Protein AF-A0A8I1U980-F1 (afdb_monomer)

Mean predicted aligned error: 11.52 Å

Structure (mmCIF, N/CA/C/O backbone):
data_AF-A0A8I1U980-F1
#
_entry.id   AF-A0A8I1U980-F1
#
loop_
_atom_site.group_PDB
_atom_site.id
_atom_site.type_symbol
_atom_site.label_atom_id
_atom_site.label_alt_id
_atom_site.label_comp_id
_atom_site.label_asym_id
_atom_site.label_entity_id
_atom_site.label_seq_id
_atom_site.pdbx_PDB_ins_code
_atom_site.Cartn_x
_atom_site.Cartn_y
_atom_site.Cartn_z
_atom_site.occupancy
_atom_site.B_iso_or_equiv
_atom_site.auth_seq_id
_atom_site.auth_comp_id
_atom_site.auth_asym_id
_atom_site.auth_atom_id
_atom_site.pdbx_PDB_model_num
ATOM 1 N N . MET A 1 1 ? 1.718 -8.938 15.151 1.00 81.38 1 MET A N 1
ATOM 2 C CA . MET A 1 1 ? 1.587 -8.375 16.516 1.00 81.38 1 MET A CA 1
ATOM 3 C C . MET A 1 1 ? 0.223 -8.790 17.052 1.00 81.38 1 MET A C 1
ATOM 5 O O . MET A 1 1 ? -0.716 -8.724 16.271 1.00 81.38 1 MET A O 1
ATOM 9 N N . LEU A 1 2 ? 0.112 -9.268 18.294 1.00 86.81 2 LEU A N 1
ATOM 10 C CA . LEU A 1 2 ? -1.120 -9.845 18.858 1.00 86.81 2 LEU A CA 1
ATOM 11 C C . LEU A 1 2 ? -1.512 -9.103 20.145 1.00 86.81 2 LEU A C 1
ATOM 13 O O . LEU A 1 2 ? -0.637 -8.748 20.931 1.00 86.81 2 LEU A O 1
ATOM 17 N N . GLU A 1 3 ? -2.806 -8.881 20.362 1.00 87.88 3 GLU A N 1
ATOM 18 C CA . GLU A 1 3 ? -3.370 -8.397 21.626 1.00 87.88 3 GLU A CA 1
ATOM 19 C C . GLU A 1 3 ? -4.611 -9.215 21.999 1.00 87.88 3 GLU A C 1
ATOM 21 O O . GLU A 1 3 ? -5.413 -9.568 21.134 1.00 87.88 3 GLU A O 1
ATOM 26 N N . LEU A 1 4 ? -4.763 -9.509 23.291 1.00 87.44 4 LEU A N 1
ATOM 27 C CA . LEU A 1 4 ? -5.879 -10.273 23.848 1.00 87.44 4 LEU A CA 1
ATOM 28 C C . LEU A 1 4 ? -6.705 -9.373 24.777 1.00 87.44 4 LEU A C 1
ATOM 30 O O . LEU A 1 4 ? -6.150 -8.558 25.519 1.00 87.44 4 LEU A O 1
ATOM 34 N N . LYS A 1 5 ? -8.030 -9.510 24.737 1.00 86.12 5 LYS A N 1
ATOM 35 C CA . LYS A 1 5 ? -8.960 -8.818 25.640 1.00 86.12 5 LYS A CA 1
ATOM 36 C C . LYS A 1 5 ? -9.954 -9.808 26.232 1.00 86.12 5 LYS A C 1
ATOM 38 O O . LYS A 1 5 ? -10.623 -10.522 25.486 1.00 86.12 5 LYS A O 1
ATOM 43 N N . SER A 1 6 ? -10.098 -9.806 27.554 1.00 83.19 6 SER A N 1
ATOM 44 C CA . SER A 1 6 ? -11.145 -10.554 28.253 1.00 83.19 6 SER A CA 1
ATOM 45 C C . SER A 1 6 ? -12.462 -9.785 28.289 1.00 83.19 6 SER A C 1
ATOM 47 O O . SER A 1 6 ? -12.508 -8.569 28.082 1.00 83.19 6 SER A O 1
ATOM 49 N N . VAL A 1 7 ? -13.537 -10.509 28.593 1.00 74.12 7 VAL A N 1
ATOM 50 C CA . VAL A 1 7 ? -14.805 -9.920 29.017 1.00 74.12 7 VAL A CA 1
ATOM 51 C C . VAL A 1 7 ? -14.750 -9.776 30.538 1.00 74.12 7 VAL A C 1
ATOM 53 O O . VAL A 1 7 ? -14.661 -10.772 31.250 1.00 74.12 7 VAL A O 1
ATOM 56 N N . THR A 1 8 ? -14.748 -8.545 31.043 1.00 73.25 8 THR A N 1
ATOM 57 C CA . THR A 1 8 ? -14.857 -8.245 32.479 1.00 73.25 8 THR A CA 1
ATOM 58 C C . THR A 1 8 ? -16.269 -7.753 32.798 1.00 73.25 8 THR A C 1
ATOM 60 O O . THR A 1 8 ? -16.863 -7.037 31.993 1.00 73.25 8 THR A O 1
ATOM 63 N N . GLU A 1 9 ? -16.822 -8.136 33.954 1.00 65.25 9 GLU A N 1
ATOM 64 C CA . GLU A 1 9 ? -18.211 -7.802 34.322 1.00 65.25 9 GLU A CA 1
ATOM 65 C C . GLU A 1 9 ? -18.396 -6.330 34.724 1.00 65.25 9 GLU A C 1
ATOM 67 O O . GLU A 1 9 ? -19.405 -5.722 34.362 1.00 65.25 9 GLU A O 1
ATOM 72 N N . ASP A 1 10 ? -17.407 -5.733 35.398 1.00 70.44 10 ASP A N 1
ATOM 73 C CA . ASP A 1 10 ? -17.506 -4.360 35.917 1.00 70.44 10 ASP A CA 1
ATOM 74 C C . ASP A 1 10 ? -17.507 -3.299 34.803 1.00 70.44 10 ASP A C 1
ATOM 76 O O . ASP A 1 10 ? -18.231 -2.304 34.859 1.00 70.44 10 ASP A O 1
ATOM 80 N N . GLU A 1 11 ? -16.726 -3.527 33.744 1.00 74.56 11 GLU A N 1
ATOM 81 C CA . GLU A 1 11 ? -16.575 -2.608 32.613 1.00 74.56 11 GLU A CA 1
ATOM 82 C C . GLU A 1 11 ? -16.504 -3.373 31.278 1.00 74.56 11 GLU A C 1
ATOM 84 O O . GLU A 1 11 ? -15.439 -3.469 30.658 1.00 74.56 11 GLU A O 1
ATOM 89 N N . PRO A 1 12 ? -17.625 -3.942 30.803 1.00 87.44 12 PRO A N 1
ATOM 90 C CA . PRO A 1 12 ? -17.594 -4.844 29.666 1.00 87.44 12 PRO A CA 1
ATOM 91 C C . PRO A 1 12 ? -17.394 -4.087 28.351 1.00 87.44 12 PRO A C 1
ATOM 93 O O . PRO A 1 12 ? -17.975 -3.020 28.126 1.00 87.44 12 PRO A O 1
ATOM 96 N N . ILE A 1 13 ? -16.636 -4.685 27.426 1.00 93.19 13 ILE A N 1
ATOM 97 C CA . ILE A 1 13 ? -16.496 -4.182 26.047 1.00 93.19 13 ILE A CA 1
ATOM 98 C C . ILE A 1 13 ? -17.864 -4.167 25.350 1.00 93.19 13 ILE A C 1
ATOM 100 O O . ILE A 1 13 ? -18.202 -3.204 24.662 1.00 93.19 13 ILE A O 1
ATOM 104 N N . PHE A 1 14 ? -18.674 -5.203 25.579 1.00 94.44 14 PHE A N 1
ATOM 105 C CA . PHE A 1 14 ? -20.019 -5.338 25.029 1.00 94.44 14 PHE A CA 1
ATOM 106 C C . PHE A 1 14 ? -21.037 -5.550 26.147 1.00 94.44 14 PHE A C 1
ATOM 108 O O . PHE A 1 14 ? -20.848 -6.409 27.001 1.00 94.44 14 PHE A O 1
ATOM 115 N N . ARG A 1 15 ? -22.155 -4.821 26.113 1.00 93.50 15 ARG A N 1
ATOM 116 C CA . ARG A 1 15 ? -23.306 -5.047 26.996 1.00 93.50 15 ARG A CA 1
ATOM 117 C C . ARG A 1 15 ? -24.508 -5.412 26.139 1.00 93.50 15 ARG A C 1
ATOM 119 O O . ARG A 1 15 ? -24.889 -4.665 25.246 1.00 93.50 15 ARG A O 1
ATOM 126 N N . ASN A 1 16 ? -25.089 -6.578 26.391 1.00 92.12 16 ASN A N 1
ATOM 127 C CA . ASN A 1 16 ? -26.202 -7.126 25.614 1.00 92.12 16 ASN A CA 1
ATOM 128 C C . ASN A 1 16 ? -25.961 -7.175 24.085 1.00 92.12 16 ASN A C 1
ATOM 130 O O . ASN A 1 16 ? -26.862 -6.897 23.282 1.00 92.12 16 ASN A O 1
ATOM 134 N N . GLY A 1 17 ? -24.723 -7.496 23.690 1.00 92.62 17 GLY A N 1
ATOM 135 C CA . GLY A 1 17 ? -24.280 -7.525 22.293 1.00 92.62 17 GLY A CA 1
ATOM 136 C C . GLY A 1 17 ? -24.095 -6.142 21.656 1.00 92.62 17 GLY A C 1
ATOM 137 O O . GLY A 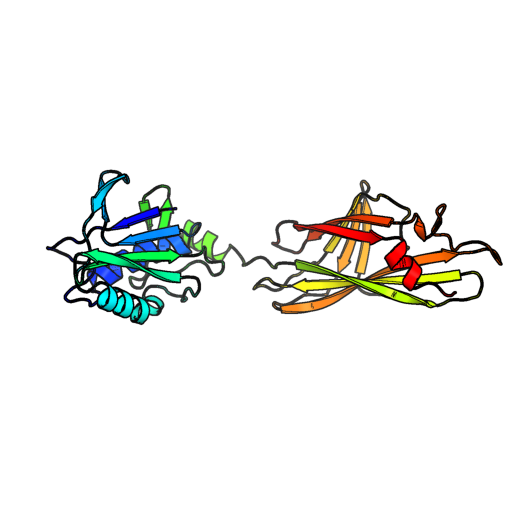1 17 ? -23.966 -6.056 20.442 1.00 92.62 17 GLY A O 1
ATOM 138 N N . VAL A 1 18 ? -24.102 -5.060 22.438 1.00 95.25 18 VAL A N 1
ATOM 139 C CA . VAL A 1 18 ? -23.877 -3.687 21.959 1.00 95.25 18 VAL A CA 1
ATOM 140 C C . VAL A 1 18 ? -22.544 -3.172 22.489 1.00 95.25 18 VAL A C 1
ATOM 142 O O . VAL A 1 18 ? -22.240 -3.338 23.672 1.00 95.25 18 VAL A O 1
ATOM 145 N N . LEU A 1 19 ? -21.747 -2.549 21.620 1.00 94.75 19 LEU A N 1
ATOM 146 C CA . LEU A 1 19 ? -20.467 -1.945 21.989 1.00 94.75 19 LEU A CA 1
ATOM 147 C C . LEU A 1 19 ? -20.680 -0.811 23.005 1.00 94.75 19 LEU A C 1
ATOM 149 O O . LEU A 1 19 ? -21.452 0.116 22.761 1.00 94.75 19 LEU A O 1
ATOM 153 N N . THR A 1 20 ? -20.002 -0.884 24.151 1.00 95.12 20 THR A N 1
ATOM 154 C CA . THR A 1 20 ? -20.132 0.117 25.221 1.00 95.12 20 THR A CA 1
ATOM 155 C C . THR A 1 20 ? -19.203 1.315 24.986 1.00 95.12 20 THR A C 1
ATOM 157 O O . THR A 1 20 ? -18.222 1.190 24.251 1.00 95.12 20 THR A O 1
ATOM 160 N N . PRO A 1 21 ? -19.418 2.471 25.645 1.00 92.56 21 PRO A N 1
ATOM 161 C CA . PRO A 1 21 ? -18.480 3.598 25.579 1.00 92.56 21 PRO A CA 1
ATOM 162 C C . PRO A 1 21 ? -17.053 3.231 26.013 1.00 92.56 21 PRO A C 1
ATOM 164 O O . PRO A 1 21 ? -16.080 3.652 25.388 1.00 92.56 21 PRO A O 1
ATOM 167 N N . LYS A 1 22 ? -16.913 2.386 27.043 1.00 91.00 22 LYS A N 1
ATOM 168 C CA . LYS A 1 22 ? -15.607 1.873 27.473 1.00 91.00 22 LYS A CA 1
ATOM 169 C C . LYS A 1 22 ? -15.007 0.922 26.437 1.00 91.00 22 LYS A C 1
ATOM 171 O O . LYS A 1 22 ? -13.816 1.009 26.147 1.00 91.00 22 LYS A O 1
ATOM 176 N N . GLY A 1 23 ? -15.835 0.068 25.835 1.00 93.56 23 GLY A N 1
ATOM 177 C CA . GLY A 1 23 ? -15.458 -0.764 24.697 1.00 93.56 23 GLY A CA 1
ATOM 178 C C . GLY A 1 23 ? -14.926 0.076 23.540 1.00 93.56 23 GLY A C 1
ATOM 179 O O . GLY A 1 23 ? -13.842 -0.212 23.040 1.00 93.56 23 GLY A O 1
ATOM 180 N N . ARG A 1 24 ? -15.609 1.174 23.186 1.00 94.19 24 ARG A N 1
ATOM 181 C CA . ARG A 1 24 ? -15.118 2.143 22.194 1.00 94.19 24 ARG A CA 1
ATOM 182 C C . ARG A 1 24 ? -13.733 2.658 22.581 1.00 94.19 24 ARG A C 1
ATOM 184 O O . ARG A 1 24 ? -12.842 2.593 21.745 1.00 94.19 24 ARG A O 1
ATOM 191 N N . GLN A 1 25 ? -13.517 3.071 23.836 1.00 93.19 25 GLN A N 1
ATOM 192 C CA . GLN A 1 25 ? -12.213 3.544 24.336 1.00 93.19 25 GLN A CA 1
ATOM 193 C C . GLN A 1 25 ? -11.093 2.514 24.171 1.00 93.19 25 GLN A C 1
ATOM 195 O O . GLN A 1 25 ? -10.032 2.817 23.624 1.00 93.19 25 GLN A O 1
ATOM 200 N N . LEU A 1 26 ? -11.333 1.288 24.633 1.00 93.06 26 LEU A N 1
ATOM 201 C CA . LEU A 1 26 ? -10.350 0.210 24.574 1.00 93.06 26 LEU A CA 1
ATOM 202 C C . LEU A 1 26 ? -10.024 -0.173 23.129 1.00 93.06 26 LEU A C 1
ATOM 204 O O . LEU A 1 26 ? -8.851 -0.316 22.785 1.00 93.06 26 LEU A O 1
ATOM 208 N N . LEU A 1 27 ? -11.050 -0.305 22.286 1.00 94.69 27 LEU A N 1
ATOM 209 C CA . LEU A 1 27 ? -10.876 -0.670 20.886 1.00 94.69 27 LEU A CA 1
ATOM 210 C C . LEU A 1 27 ? -10.240 0.469 20.088 1.00 94.69 27 LEU A C 1
ATOM 212 O O . LEU A 1 27 ? -9.271 0.215 19.390 1.00 94.69 27 LEU A O 1
ATOM 216 N N . GLY A 1 28 ? -10.682 1.719 20.238 1.00 95.50 28 GLY A N 1
ATOM 217 C CA . GLY A 1 28 ? -10.069 2.881 19.579 1.00 95.50 28 GLY A CA 1
ATOM 218 C C . GLY A 1 28 ? -8.572 2.991 19.875 1.00 95.50 28 GLY A C 1
ATOM 219 O O . GLY A 1 28 ? -7.763 3.108 18.952 1.00 95.50 28 GLY A O 1
ATOM 220 N N . LYS A 1 29 ? -8.184 2.806 21.144 1.00 95.56 29 LYS A N 1
ATOM 221 C CA . LYS A 1 29 ? -6.776 2.727 21.552 1.00 95.56 29 LYS A CA 1
ATOM 222 C C . LYS A 1 29 ? -6.023 1.598 20.842 1.00 95.56 29 LYS A C 1
ATOM 224 O O . LYS A 1 29 ? -4.969 1.849 20.258 1.00 95.56 29 LYS A O 1
ATOM 229 N N . SER A 1 30 ? -6.520 0.360 20.904 1.00 95.06 30 SER A N 1
ATOM 230 C CA . SER A 1 30 ? -5.833 -0.800 20.313 1.00 95.06 30 SER A CA 1
ATOM 231 C C . SER A 1 30 ? -5.761 -0.713 18.786 1.00 95.06 30 SER A C 1
ATOM 233 O O . SER A 1 30 ? -4.685 -0.898 18.218 1.00 95.06 30 SER A O 1
ATOM 235 N N . LEU A 1 31 ? -6.871 -0.377 18.123 1.00 96.00 31 LEU A N 1
ATOM 236 C CA . LEU A 1 31 ? -6.952 -0.226 16.670 1.00 96.00 31 LEU A CA 1
ATOM 237 C C . LEU A 1 31 ? -6.031 0.896 16.179 1.00 96.00 31 LEU A C 1
ATOM 239 O O . LEU A 1 31 ? -5.267 0.679 15.241 1.00 96.00 31 LEU A O 1
ATOM 243 N N . GLY A 1 32 ? -6.033 2.055 16.847 1.00 95.75 32 GLY A N 1
ATOM 244 C CA . GLY A 1 32 ? -5.156 3.176 16.506 1.00 95.75 32 GLY A CA 1
ATOM 245 C C . GLY A 1 32 ? -3.685 2.810 16.672 1.00 95.75 32 GLY A C 1
ATOM 246 O O . GLY A 1 32 ? -2.878 3.050 15.776 1.00 95.75 32 GLY A O 1
ATOM 247 N N . ALA A 1 33 ? -3.343 2.124 17.767 1.00 95.69 33 ALA A N 1
ATOM 248 C CA . ALA A 1 33 ? -1.987 1.650 18.007 1.00 95.69 33 ALA A CA 1
ATOM 249 C C . ALA A 1 33 ? -1.507 0.684 16.911 1.00 95.69 33 ALA A C 1
ATOM 251 O O . ALA A 1 33 ? -0.390 0.835 16.408 1.00 95.69 33 ALA A O 1
ATOM 252 N N . PHE A 1 34 ? -2.338 -0.291 16.523 1.00 95.62 34 PHE A N 1
ATOM 253 C CA . PHE A 1 34 ? -2.025 -1.222 15.437 1.00 95.62 34 PHE A CA 1
ATOM 254 C C . PHE A 1 34 ? -1.875 -0.503 14.094 1.00 95.62 34 PHE A C 1
ATOM 256 O O . PHE A 1 34 ? -0.847 -0.679 13.434 1.00 95.62 34 PHE A O 1
ATOM 263 N N . ALA A 1 35 ? -2.848 0.335 13.725 1.00 94.25 35 ALA A N 1
ATOM 264 C CA . ALA A 1 35 ? -2.856 1.074 12.465 1.00 94.25 35 ALA A CA 1
ATOM 265 C C . ALA A 1 35 ? -1.619 1.972 12.322 1.00 94.25 35 ALA A C 1
ATOM 267 O O . ALA A 1 35 ? -1.013 2.005 11.252 1.00 94.25 35 ALA A O 1
ATOM 268 N N . ASN A 1 36 ? -1.199 2.627 13.413 1.00 94.00 36 ASN A N 1
ATOM 269 C CA . ASN A 1 36 ? -0.040 3.521 13.443 1.00 94.00 36 ASN A CA 1
ATOM 270 C C . ASN A 1 36 ? 1.316 2.802 13.466 1.00 94.00 36 ASN A C 1
ATOM 272 O O . ASN A 1 36 ? 2.347 3.421 13.199 1.00 94.00 36 ASN A O 1
ATOM 276 N N . SER A 1 37 ? 1.333 1.496 13.733 1.00 91.88 37 SER A N 1
ATOM 277 C CA . SER A 1 37 ? 2.562 0.717 13.908 1.00 91.88 37 SER A CA 1
ATOM 278 C C . SER A 1 37 ? 2.780 -0.258 12.743 1.00 91.88 37 SER A C 1
ATOM 280 O O . SER A 1 37 ? 2.958 0.172 11.604 1.00 91.88 37 SER A O 1
ATOM 282 N N . ALA A 1 38 ? 2.807 -1.566 13.007 1.00 90.25 38 ALA A N 1
ATOM 283 C CA . ALA A 1 38 ? 3.025 -2.610 12.004 1.00 90.25 38 ALA A CA 1
ATOM 284 C C . ALA A 1 38 ? 1.736 -3.375 11.639 1.00 90.25 38 ALA A C 1
ATOM 286 O O . ALA A 1 38 ? 1.815 -4.429 11.013 1.00 90.25 38 ALA A O 1
ATOM 287 N N . GLY A 1 39 ? 0.562 -2.880 12.047 1.00 93.00 39 GLY A N 1
ATOM 288 C CA . GLY A 1 39 ? -0.668 -3.670 12.052 1.00 93.00 39 GLY A CA 1
ATOM 289 C C . GLY A 1 39 ? -0.654 -4.758 13.132 1.00 93.00 39 GLY A C 1
ATOM 290 O O . GLY A 1 39 ? 0.257 -4.834 13.967 1.00 93.00 39 GLY A O 1
ATOM 291 N N . GLY A 1 40 ? -1.669 -5.617 13.136 1.00 94.44 40 GLY A N 1
ATOM 292 C CA . GLY A 1 40 ? -1.750 -6.748 14.052 1.00 94.44 40 GLY A CA 1
ATOM 293 C C . GLY A 1 40 ? -3.127 -7.389 14.155 1.00 94.44 40 GLY A C 1
ATOM 294 O O . GLY A 1 40 ? -4.017 -7.131 13.352 1.00 94.44 40 GLY A O 1
ATOM 295 N N . LEU A 1 41 ? -3.261 -8.252 15.156 1.00 94.62 41 LEU A N 1
ATOM 296 C CA . LEU A 1 41 ? -4.448 -9.040 15.446 1.00 94.62 41 LEU A CA 1
ATOM 297 C C . LEU A 1 41 ? -4.913 -8.750 16.873 1.00 94.62 41 LEU A C 1
ATOM 299 O O . LEU A 1 41 ? -4.118 -8.819 17.812 1.00 94.62 41 LEU A O 1
ATOM 303 N N . LEU A 1 42 ? -6.196 -8.455 17.036 1.00 94.31 42 LEU A N 1
ATOM 304 C CA . LEU A 1 42 ? -6.858 -8.308 18.324 1.00 94.31 42 LEU A CA 1
ATOM 305 C C . LEU A 1 42 ? -7.862 -9.446 18.496 1.00 94.31 42 LEU A C 1
ATOM 307 O O . LEU A 1 42 ? -8.750 -9.607 17.665 1.00 94.31 42 LEU A O 1
ATOM 311 N N . ILE A 1 43 ? -7.747 -10.210 19.578 1.00 94.94 43 ILE A N 1
ATOM 312 C CA . ILE A 1 43 ? -8.694 -11.278 19.910 1.00 94.94 43 ILE A CA 1
ATOM 313 C C . ILE A 1 43 ? -9.449 -10.882 21.175 1.00 94.94 43 ILE A C 1
ATOM 315 O O . ILE A 1 43 ? -8.849 -10.643 22.224 1.00 94.94 43 ILE A O 1
ATOM 319 N N . ILE A 1 44 ? -10.772 -10.818 21.074 1.00 95.00 44 ILE A N 1
ATOM 320 C CA . ILE A 1 44 ? -11.676 -10.505 22.177 1.00 95.00 44 ILE A CA 1
ATOM 321 C C . ILE A 1 44 ? -12.355 -11.796 22.636 1.00 95.00 44 ILE A C 1
ATOM 323 O O . ILE A 1 44 ? -12.830 -12.591 21.823 1.00 95.00 44 ILE A O 1
ATOM 327 N N . GLY A 1 45 ? -12.412 -11.973 23.950 1.00 93.12 45 GLY A N 1
ATOM 328 C CA . GLY A 1 45 ? -12.922 -13.158 24.623 1.00 93.12 45 GLY A CA 1
ATOM 329 C C . GLY A 1 45 ? -11.823 -14.081 25.157 1.00 93.12 45 GLY A C 1
ATOM 330 O O . GLY A 1 45 ? -12.048 -15.271 25.347 1.00 93.12 45 GLY A O 1
ATOM 331 N N . VAL A 1 46 ? -10.614 -13.562 25.384 1.00 91.94 46 VAL A N 1
ATOM 332 C CA . VAL A 1 46 ? -9.488 -14.331 25.936 1.00 91.94 46 VAL A CA 1
ATOM 333 C C . VAL A 1 46 ? -8.846 -13.543 27.069 1.00 91.94 46 VAL A C 1
ATOM 335 O O . VAL A 1 46 ? -8.460 -12.388 26.896 1.00 91.94 46 VAL A O 1
ATOM 338 N N . THR A 1 47 ? -8.719 -14.173 28.231 1.00 87.62 47 THR A N 1
ATOM 339 C CA . THR A 1 47 ? -8.022 -13.613 29.390 1.00 87.62 47 THR A CA 1
ATOM 340 C C . THR A 1 47 ? -6.527 -13.800 29.233 1.00 87.62 47 THR A C 1
ATOM 342 O O . THR A 1 47 ? -6.063 -14.858 28.805 1.00 87.62 47 THR A O 1
ATOM 345 N N . CYS A 1 48 ? -5.764 -12.775 29.600 1.00 83.62 48 CYS A N 1
ATOM 346 C CA . CYS A 1 48 ? -4.313 -12.819 29.557 1.00 83.62 48 CYS A CA 1
ATOM 347 C C . CYS A 1 48 ? -3.680 -12.302 30.848 1.00 83.62 48 CYS A C 1
ATOM 349 O O . CYS A 1 48 ? -4.179 -11.364 31.470 1.00 83.62 48 CYS A O 1
ATOM 351 N N . ALA A 1 49 ? -2.531 -12.872 31.201 1.00 80.94 49 ALA A N 1
ATOM 352 C CA . ALA A 1 49 ? -1.642 -12.366 32.237 1.00 80.94 49 ALA A CA 1
ATOM 353 C C . ALA A 1 49 ? -0.233 -12.254 31.653 1.00 80.94 49 ALA A C 1
ATOM 355 O O . ALA A 1 49 ? 0.273 -13.221 31.089 1.00 80.94 49 ALA A O 1
ATOM 356 N N . LYS A 1 50 ? 0.398 -11.077 31.775 1.00 77.50 50 LYS A N 1
ATOM 357 C CA . LYS A 1 50 ? 1.727 -10.794 31.193 1.00 77.50 50 LYS A CA 1
ATOM 358 C C . LYS A 1 50 ? 1.832 -11.233 29.720 1.00 77.50 50 LYS A C 1
ATOM 360 O O . LYS A 1 50 ? 2.789 -11.894 29.335 1.00 77.50 50 LYS A O 1
ATOM 365 N N . ASP A 1 51 ? 0.805 -10.909 28.931 1.00 71.31 51 ASP A N 1
ATOM 366 C CA . ASP A 1 51 ? 0.709 -11.210 27.492 1.00 71.31 51 ASP A CA 1
ATOM 367 C C . ASP A 1 51 ? 0.636 -12.699 27.115 1.00 71.31 51 ASP A C 1
ATOM 369 O O . ASP A 1 51 ? 0.730 -13.053 25.941 1.00 71.31 51 ASP A O 1
ATOM 373 N N . VAL A 1 52 ? 0.394 -13.573 28.092 1.00 83.06 52 VAL A N 1
ATOM 374 C CA . VAL A 1 52 ? 0.138 -15.000 27.881 1.00 83.06 52 VAL A CA 1
ATOM 375 C C . VAL A 1 52 ? -1.344 -15.278 28.101 1.00 83.06 52 VAL A C 1
ATOM 377 O O . VAL A 1 52 ? -1.913 -14.847 29.105 1.00 83.06 52 VAL A O 1
ATOM 380 N N . ALA A 1 53 ? -1.975 -15.992 27.166 1.00 87.19 53 ALA A N 1
ATOM 381 C CA . ALA A 1 53 ? -3.357 -16.440 27.310 1.00 87.19 53 ALA A CA 1
ATOM 382 C C . ALA A 1 53 ? -3.479 -17.383 28.517 1.00 87.19 53 ALA A C 1
ATOM 384 O O . ALA A 1 53 ? -2.784 -18.396 28.587 1.00 87.19 53 ALA A O 1
ATOM 385 N N . THR A 1 54 ? -4.351 -17.048 29.466 1.00 89.69 54 THR A N 1
ATOM 386 C CA . THR A 1 54 ? -4.554 -17.825 30.697 1.00 89.69 54 THR A CA 1
ATOM 387 C C . THR A 1 54 ? -5.862 -18.598 30.689 1.00 89.69 54 THR A C 1
ATOM 389 O O . THR A 1 54 ? -5.916 -19.715 31.196 1.00 89.69 54 THR A O 1
ATOM 392 N N . SER A 1 55 ? -6.920 -18.028 30.116 1.00 90.12 55 SER A N 1
ATOM 393 C CA . SER A 1 55 ? -8.219 -18.686 30.006 1.00 90.12 55 SER A CA 1
ATOM 394 C C . SER A 1 55 ? -9.041 -18.113 28.861 1.00 90.12 55 SER A C 1
ATOM 396 O O . SER A 1 55 ? -8.834 -16.984 28.412 1.00 90.12 55 SER A O 1
ATOM 398 N N . VAL A 1 56 ? -10.002 -18.901 28.390 1.00 91.50 56 VAL A N 1
ATOM 399 C CA . VAL A 1 56 ? -11.029 -18.424 27.467 1.00 91.50 56 VAL A CA 1
ATOM 400 C C . VAL A 1 56 ? -12.161 -17.746 28.236 1.00 91.50 56 VAL A C 1
ATOM 402 O O . VAL A 1 56 ? -12.521 -18.162 29.334 1.00 91.50 56 VAL A O 1
ATOM 405 N N . SER A 1 57 ? -12.723 -16.696 27.651 1.00 91.69 57 SER A N 1
ATOM 406 C CA . SER A 1 57 ? -13.836 -15.913 28.189 1.00 91.69 57 SER A CA 1
ATOM 407 C C . SER A 1 57 ? -14.790 -15.571 27.033 1.00 91.69 57 SER A C 1
ATOM 409 O O . SER A 1 57 ? -14.771 -14.446 26.536 1.00 91.69 57 SER A O 1
ATOM 411 N N . PRO A 1 58 ? -15.567 -16.551 26.521 1.00 93.88 58 PRO A N 1
ATOM 412 C CA . PRO A 1 58 ? -16.432 -16.340 25.363 1.00 93.88 58 PRO A CA 1
ATOM 413 C C . PRO A 1 58 ? -17.413 -15.180 25.574 1.00 93.88 58 PRO A C 1
ATOM 415 O O . PRO A 1 58 ? -18.034 -15.046 26.626 1.00 93.88 58 PRO A O 1
ATOM 418 N N . ILE A 1 59 ? -17.574 -14.353 24.548 1.00 94.94 59 ILE A N 1
ATOM 419 C CA . ILE A 1 59 ? -18.479 -13.208 24.516 1.00 94.94 59 ILE A CA 1
ATOM 420 C C . ILE A 1 59 ? -19.908 -13.726 24.298 1.00 94.94 59 ILE A C 1
ATOM 422 O O . ILE A 1 59 ? -20.138 -14.408 23.299 1.00 94.94 59 ILE A O 1
ATOM 426 N N . PRO A 1 60 ? -20.882 -13.405 25.163 1.00 93.75 60 PRO A N 1
ATOM 427 C CA . PRO A 1 60 ? -22.286 -13.734 24.922 1.00 93.75 60 PRO A CA 1
ATOM 428 C C . PRO A 1 60 ? -22.874 -12.879 23.788 1.00 93.75 60 PRO A C 1
ATOM 430 O O . PRO A 1 60 ? -22.513 -11.709 23.638 1.00 93.75 60 PRO A O 1
ATOM 433 N N . MET A 1 61 ? -23.807 -13.439 23.009 1.00 95.12 61 MET A N 1
ATOM 434 C CA . MET A 1 61 ? -24.388 -12.812 21.810 1.00 95.12 61 MET A CA 1
ATOM 435 C C . MET A 1 61 ? -23.311 -12.311 20.835 1.00 95.12 61 MET A C 1
ATOM 437 O O . MET A 1 61 ? -23.367 -11.178 20.341 1.00 95.12 61 MET A O 1
ATOM 441 N N . PHE A 1 62 ? -22.279 -13.124 20.598 1.00 95.94 62 PHE A N 1
ATOM 442 C CA . PHE A 1 62 ? -21.071 -12.684 19.897 1.00 95.94 62 PHE A CA 1
ATOM 443 C C . PHE A 1 62 ? -21.338 -12.218 18.460 1.00 95.94 62 PHE A C 1
ATOM 445 O O . PHE A 1 62 ? -20.682 -11.275 18.021 1.00 95.94 62 PHE A O 1
ATOM 452 N N . GLN A 1 63 ? -22.309 -12.797 17.736 1.00 97.06 63 GLN A N 1
ATOM 453 C CA . GLN A 1 63 ? -22.648 -12.309 16.392 1.00 97.06 63 GLN A CA 1
ATOM 454 C C . GLN A 1 63 ? -23.233 -10.894 16.451 1.00 97.06 63 GLN A C 1
ATOM 456 O O . GLN A 1 63 ? -22.874 -10.039 15.641 1.00 97.06 63 GLN A O 1
ATOM 461 N N . LYS A 1 64 ? -24.089 -10.613 17.443 1.00 97.38 64 LYS A N 1
ATOM 462 C CA . LYS A 1 64 ? -24.646 -9.271 17.661 1.00 97.38 64 LYS A CA 1
ATOM 463 C C . LYS A 1 64 ? -23.552 -8.282 18.071 1.00 97.38 64 LYS A C 1
ATOM 465 O O . LYS A 1 64 ? -23.502 -7.179 17.532 1.00 97.38 64 LYS A O 1
ATOM 470 N N . ALA A 1 65 ? -22.647 -8.696 18.960 1.00 96.88 65 ALA A N 1
ATOM 471 C CA . ALA A 1 65 ? -21.484 -7.905 19.360 1.00 96.88 65 ALA A CA 1
ATOM 472 C C . ALA A 1 65 ? -20.570 -7.575 18.167 1.00 96.88 65 ALA A C 1
ATOM 474 O O . ALA A 1 65 ? -20.179 -6.420 17.995 1.00 96.88 65 ALA A O 1
ATOM 475 N N . ALA A 1 66 ? -20.287 -8.556 17.306 1.00 97.25 66 ALA A N 1
ATOM 476 C CA . ALA A 1 66 ? -19.498 -8.365 16.093 1.00 97.25 66 ALA A CA 1
ATOM 477 C C . ALA A 1 66 ? -20.184 -7.401 15.115 1.00 97.25 66 ALA A C 1
ATOM 479 O O . ALA A 1 66 ? -19.548 -6.460 14.647 1.00 97.25 66 ALA A O 1
ATOM 480 N N . ALA A 1 67 ? -21.488 -7.564 14.874 1.00 97.19 67 ALA A N 1
ATOM 481 C CA . ALA A 1 67 ? -22.261 -6.646 14.038 1.00 97.19 67 ALA A CA 1
ATOM 482 C C . ALA A 1 67 ? -22.263 -5.214 14.606 1.00 97.19 67 ALA A C 1
ATOM 484 O O . ALA A 1 67 ? -22.065 -4.248 13.867 1.00 97.19 67 ALA A O 1
ATOM 485 N N . SER A 1 68 ? -22.413 -5.068 15.929 1.00 96.88 68 SER A N 1
ATOM 486 C CA . SER A 1 68 ? -22.321 -3.771 16.607 1.00 96.88 68 SER A CA 1
ATOM 487 C C . SER A 1 68 ? -20.936 -3.140 16.469 1.00 96.88 68 SER A C 1
ATOM 489 O O . SER A 1 68 ? -20.851 -1.918 16.361 1.00 96.88 68 SER A O 1
ATOM 491 N N . LEU A 1 69 ? -19.863 -3.937 16.513 1.00 96.25 69 LEU A N 1
ATOM 492 C CA . LEU A 1 69 ? -18.502 -3.451 16.311 1.00 96.25 69 LEU A CA 1
ATOM 493 C C . LEU A 1 69 ? -18.309 -2.972 14.872 1.00 96.25 69 LEU A C 1
ATOM 495 O O . LEU A 1 69 ? -17.889 -1.837 14.676 1.00 96.25 69 LEU A O 1
ATOM 499 N N . VAL A 1 70 ? -18.663 -3.793 13.880 1.00 95.94 70 VAL A N 1
ATOM 500 C CA . VAL A 1 70 ? -18.547 -3.450 12.452 1.00 95.94 70 VAL A CA 1
ATOM 501 C C . VAL A 1 70 ? -19.291 -2.151 12.135 1.00 95.94 70 VAL A C 1
ATOM 503 O O . VAL A 1 70 ? -18.731 -1.274 11.485 1.00 95.94 70 VAL A O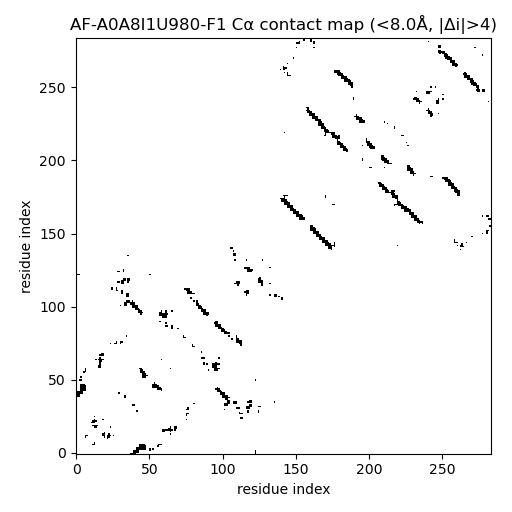 1
ATOM 506 N N . GLY A 1 71 ? -20.508 -1.975 12.662 1.00 94.38 71 GLY A N 1
ATOM 507 C CA . GLY A 1 71 ? -21.292 -0.755 12.449 1.00 94.38 71 GLY A CA 1
ATOM 508 C C . GLY A 1 71 ? -20.667 0.523 13.026 1.00 94.38 71 GLY A C 1
ATOM 509 O O . GLY A 1 71 ? -20.979 1.611 12.553 1.00 94.38 71 GLY A O 1
ATOM 510 N N . GLN A 1 72 ? -19.779 0.413 14.020 1.00 93.56 72 GLN A N 1
ATOM 511 C CA . GLN A 1 72 ? -19.154 1.560 14.697 1.00 93.56 72 GLN A CA 1
ATOM 512 C C . GLN A 1 72 ? -17.654 1.705 14.399 1.00 93.56 72 GLN A C 1
ATOM 514 O O . GLN A 1 72 ? -17.051 2.710 14.772 1.00 93.56 72 GLN A O 1
ATOM 519 N N . ILE A 1 73 ? -17.029 0.732 13.729 1.00 91.50 73 ILE A N 1
ATOM 520 C CA . ILE A 1 73 ? -15.568 0.661 13.580 1.00 91.50 73 ILE A CA 1
ATOM 521 C C . ILE A 1 73 ? -14.991 1.876 12.847 1.00 91.50 73 ILE A C 1
ATOM 523 O O . ILE A 1 73 ? -13.955 2.407 13.242 1.00 91.50 73 ILE A O 1
ATOM 527 N N . GLY A 1 74 ? -15.719 2.378 11.843 1.00 87.38 74 GLY A N 1
ATOM 528 C CA . GLY A 1 74 ? -15.352 3.564 11.069 1.00 87.38 74 GLY A CA 1
ATOM 529 C C . GLY A 1 74 ? -15.434 4.879 11.849 1.00 87.38 74 GLY A C 1
ATOM 530 O O . GLY A 1 74 ? -15.034 5.914 11.327 1.00 87.38 74 GLY A O 1
ATOM 531 N N . GLU A 1 75 ? -15.950 4.870 13.077 1.00 92.00 75 GLU A N 1
ATOM 532 C CA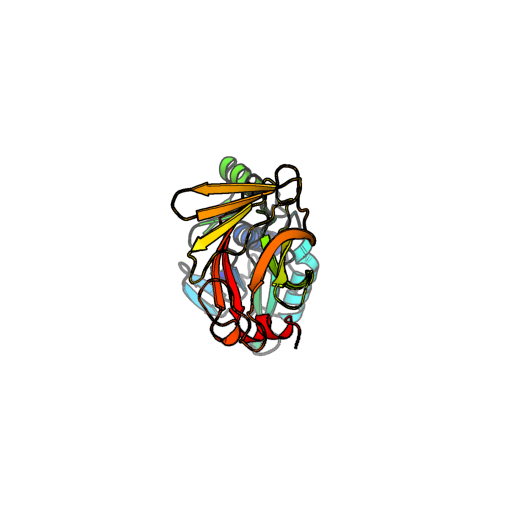 . GLU A 1 75 ? -15.966 6.034 13.972 1.00 92.00 75 GLU A CA 1
ATOM 533 C C . GLU A 1 75 ? -14.897 5.956 15.063 1.00 92.00 75 GLU A C 1
ATOM 535 O O . GLU A 1 75 ? -14.689 6.926 15.790 1.00 92.00 75 GLU A O 1
ATOM 540 N N . LEU A 1 76 ? -14.237 4.805 15.221 1.00 94.94 76 LEU A N 1
ATOM 541 C CA . LEU A 1 76 ? -13.225 4.628 16.260 1.00 94.94 76 LEU A CA 1
ATOM 542 C C . LEU A 1 76 ? -11.902 5.306 15.899 1.00 94.94 76 LEU A C 1
ATOM 544 O O . LEU A 1 76 ? -11.126 5.594 16.810 1.00 94.94 76 LEU A O 1
ATOM 548 N N . LEU A 1 77 ? -11.663 5.561 14.605 1.00 95.31 77 LEU A N 1
ATOM 549 C CA . LEU A 1 77 ? -10.436 6.150 14.070 1.00 95.31 77 LEU A CA 1
ATOM 550 C C . LEU A 1 77 ? -10.709 7.295 13.082 1.00 95.31 77 LEU A C 1
ATOM 552 O O . LEU A 1 77 ? -11.621 7.220 12.257 1.00 95.31 77 LEU A O 1
ATOM 556 N N . LEU A 1 78 ? -9.859 8.322 13.132 1.00 92.62 78 LEU A N 1
ATOM 557 C CA . LEU A 1 78 ? -9.852 9.484 12.243 1.00 92.62 78 LEU A CA 1
ATOM 558 C C . LEU A 1 78 ? -8.420 9.755 11.728 1.00 92.62 78 LEU A C 1
ATOM 560 O O . LEU A 1 78 ? -7.540 10.010 12.547 1.00 92.62 78 LEU A O 1
ATOM 564 N N . PRO A 1 79 ? -8.155 9.731 10.406 1.00 91.31 79 PRO A N 1
ATOM 565 C CA . PRO A 1 79 ? -9.067 9.298 9.345 1.00 91.31 79 PRO A CA 1
ATOM 566 C C . PRO A 1 79 ? -9.496 7.832 9.517 1.00 91.31 79 PRO A C 1
ATOM 568 O O . PRO A 1 79 ? -8.900 7.084 10.292 1.00 91.31 79 PRO A O 1
ATOM 571 N N . ARG A 1 80 ? -10.542 7.415 8.794 1.00 92.06 80 ARG A N 1
ATOM 572 C CA . ARG A 1 80 ? -10.985 6.012 8.786 1.00 92.06 80 ARG A CA 1
ATOM 573 C C . ARG A 1 80 ? -9.887 5.105 8.227 1.00 92.06 80 ARG A C 1
ATOM 575 O O . ARG A 1 80 ? -9.081 5.545 7.407 1.00 92.06 80 ARG A O 1
ATOM 582 N N . HIS A 1 81 ? -9.863 3.854 8.678 1.00 91.12 81 HIS A N 1
ATOM 583 C CA . HIS A 1 81 ? -8.948 2.827 8.182 1.00 91.12 81 HIS A CA 1
ATOM 584 C C . HIS A 1 81 ? -9.742 1.682 7.561 1.00 91.12 81 HIS A C 1
ATOM 586 O O . HIS A 1 81 ? -10.458 0.978 8.271 1.00 91.12 81 HIS A O 1
ATOM 592 N N . ASP A 1 82 ? -9.599 1.505 6.250 1.00 88.69 82 ASP A N 1
ATOM 593 C CA . ASP A 1 82 ? -10.344 0.498 5.484 1.00 88.69 82 ASP A CA 1
ATOM 594 C C . ASP A 1 82 ? -9.727 -0.906 5.604 1.00 88.69 82 ASP A C 1
ATOM 596 O O . ASP A 1 82 ? -10.367 -1.900 5.283 1.00 88.69 82 ASP A O 1
ATOM 600 N N . GLY A 1 83 ? -8.494 -1.014 6.109 1.00 92.12 83 GLY A N 1
ATOM 601 C CA . GLY A 1 83 ? -7.797 -2.286 6.312 1.00 92.12 83 GLY A CA 1
ATOM 602 C C . GLY A 1 83 ? -8.112 -2.959 7.649 1.00 92.12 83 GLY A C 1
ATOM 603 O O . GLY A 1 83 ? -7.204 -3.532 8.252 1.00 92.12 83 GLY A O 1
ATOM 604 N N . ILE A 1 84 ? -9.344 -2.835 8.155 1.00 96.00 84 ILE A N 1
ATOM 605 C CA . ILE A 1 84 ? -9.785 -3.500 9.388 1.00 96.00 84 ILE A CA 1
ATOM 606 C C . ILE A 1 84 ? -10.842 -4.552 9.060 1.00 96.00 84 ILE A C 1
ATOM 608 O O . ILE A 1 84 ? -11.936 -4.227 8.607 1.00 96.00 84 ILE A O 1
ATOM 612 N N . GLU A 1 85 ? -10.533 -5.809 9.362 1.00 96.75 85 GLU A N 1
ATOM 613 C CA . GLU A 1 85 ? -11.405 -6.955 9.116 1.00 96.75 85 GLU A CA 1
ATOM 614 C C . GLU A 1 85 ? -11.845 -7.586 10.439 1.00 96.75 85 GLU A C 1
ATOM 616 O O . GLU A 1 85 ? -11.036 -7.782 11.347 1.00 96.75 85 GLU A O 1
ATOM 621 N N . VAL A 1 86 ? -13.134 -7.915 10.552 1.00 96.94 86 VAL A N 1
ATOM 622 C CA . VAL A 1 86 ? -13.719 -8.541 11.744 1.00 96.94 86 VAL A CA 1
ATOM 623 C C . VAL A 1 86 ? -14.205 -9.941 11.390 1.00 96.94 86 VAL A C 1
ATOM 625 O O . VAL A 1 86 ? -15.020 -10.118 10.489 1.00 96.94 86 VAL A O 1
ATOM 628 N N . GLN A 1 87 ? -13.727 -10.932 12.132 1.00 97.44 87 GLN A N 1
ATOM 629 C CA . GLN A 1 87 ? -14.112 -12.335 12.028 1.00 97.44 87 GLN A CA 1
ATOM 630 C C . GLN A 1 87 ? -14.601 -12.843 13.384 1.00 97.44 87 GLN A C 1
ATOM 632 O O . GLN A 1 87 ? -14.314 -12.260 14.432 1.00 97.44 87 GLN A O 1
ATOM 637 N N . THR A 1 88 ? -15.339 -13.950 13.381 1.00 97.69 88 THR A N 1
ATOM 638 C CA . THR A 1 88 ? -15.885 -14.540 14.605 1.00 97.69 88 THR A CA 1
ATOM 639 C C . THR A 1 88 ? -15.638 -16.036 14.671 1.00 97.69 88 THR A C 1
ATOM 641 O O . THR A 1 88 ? -15.731 -16.714 13.651 1.00 97.69 88 THR A O 1
ATOM 644 N N . ILE A 1 89 ? -15.410 -16.555 15.876 1.00 97.12 89 ILE A N 1
ATOM 645 C CA . ILE A 1 89 ? -15.303 -17.993 16.146 1.00 97.12 89 ILE A CA 1
ATOM 646 C C . ILE A 1 89 ? -16.370 -18.370 17.172 1.00 97.12 89 ILE A C 1
ATOM 648 O O . ILE A 1 89 ? -16.390 -17.814 18.267 1.00 97.12 89 ILE A O 1
ATOM 652 N N . SER A 1 90 ? -17.251 -19.311 16.839 1.00 96.81 90 SER A N 1
ATOM 653 C CA . SER A 1 90 ? -18.280 -19.805 17.759 1.00 96.81 90 SER A CA 1
ATOM 654 C C . SER A 1 90 ? -17.688 -20.644 18.894 1.00 96.81 90 SER A C 1
ATOM 656 O O . SER A 1 90 ? -16.755 -21.419 18.683 1.00 96.81 90 SER A O 1
ATOM 658 N N . SER A 1 91 ? -18.283 -20.530 20.077 1.00 94.62 91 SER A N 1
ATOM 659 C CA . SER A 1 91 ? -18.066 -21.400 21.235 1.00 94.62 91 SER A CA 1
ATOM 660 C C . SER A 1 91 ? -19.365 -22.167 21.542 1.00 94.62 91 SER A C 1
ATOM 662 O O . SER A 1 91 ? -20.142 -22.475 20.638 1.00 94.62 91 SER A O 1
ATOM 664 N N . THR A 1 92 ? -19.612 -22.514 22.804 1.00 91.75 92 THR A N 1
ATOM 665 C CA . THR A 1 92 ? -20.844 -23.163 23.257 1.00 91.75 92 THR A CA 1
ATOM 666 C C . THR A 1 92 ? -22.029 -22.191 23.282 1.00 91.75 92 THR A C 1
ATOM 668 O O . THR A 1 92 ? -21.942 -21.083 23.815 1.00 91.75 92 THR A O 1
ATOM 671 N N . GLY A 1 93 ? -23.171 -22.623 22.738 1.00 92.81 93 GLY A N 1
ATOM 672 C CA . GLY A 1 93 ? -24.405 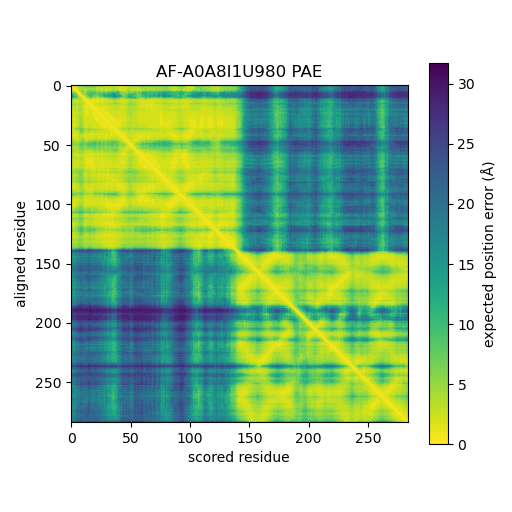-21.829 22.709 1.00 92.81 93 GLY A CA 1
ATOM 673 C C . GLY A 1 93 ? -24.271 -20.530 21.904 1.00 92.81 93 GLY A C 1
ATOM 674 O O . GLY A 1 93 ? -23.555 -20.477 20.908 1.00 92.81 93 GLY A O 1
ATOM 675 N N . ASP A 1 94 ? -24.954 -19.474 22.348 1.00 93.88 94 ASP A N 1
ATOM 676 C CA . ASP A 1 94 ? -24.867 -18.127 21.761 1.00 93.88 94 ASP A CA 1
ATOM 677 C C . ASP A 1 94 ? -23.664 -17.344 22.321 1.00 93.88 94 ASP A C 1
ATOM 679 O O . ASP A 1 94 ? -23.786 -16.247 22.869 1.00 93.88 94 ASP A O 1
ATOM 683 N N . SER A 1 95 ? -22.479 -17.955 22.268 1.00 96.12 95 SER A N 1
ATOM 684 C CA . SER A 1 95 ? -21.235 -17.335 22.720 1.00 96.12 95 SER A CA 1
ATOM 685 C C . SER A 1 95 ? -20.075 -17.627 21.774 1.00 96.12 95 SER A C 1
ATOM 687 O O . SER A 1 95 ? -20.097 -18.603 21.024 1.00 96.12 95 SER A O 1
ATOM 689 N N . GLY A 1 96 ? -19.054 -16.773 21.778 1.00 96.50 96 GLY A N 1
ATOM 690 C CA . GLY A 1 96 ? -17.928 -16.909 20.859 1.00 96.50 96 GLY A CA 1
ATOM 691 C C . GLY A 1 96 ? -16.839 -15.866 21.062 1.00 96.50 96 GLY A C 1
ATOM 692 O O . GLY A 1 96 ? -16.818 -15.140 22.049 1.00 96.50 96 GLY A O 1
ATOM 693 N N . TYR A 1 97 ? -15.923 -15.789 20.111 1.00 96.69 97 TYR A N 1
ATOM 694 C CA . TYR A 1 97 ? -14.779 -14.888 20.116 1.00 96.69 97 TYR A CA 1
ATOM 695 C C . TYR A 1 97 ? -14.860 -13.964 18.908 1.00 96.69 97 TYR A C 1
ATOM 697 O O . TYR A 1 97 ? -15.368 -14.352 17.853 1.00 96.69 97 TYR A O 1
ATOM 705 N N . ILE A 1 98 ? -14.327 -12.754 19.052 1.00 97.50 98 ILE A N 1
ATOM 706 C CA . ILE A 1 98 ? -14.221 -11.787 17.956 1.00 97.50 98 ILE A CA 1
ATOM 707 C C . ILE A 1 98 ? -12.743 -11.573 17.662 1.00 97.50 98 ILE A C 1
ATOM 709 O O . ILE A 1 98 ? -11.963 -11.257 18.559 1.00 97.50 98 ILE A O 1
ATOM 713 N N . ILE A 1 99 ? -12.370 -11.735 16.401 1.00 97.31 99 ILE A N 1
ATOM 714 C CA . ILE A 1 99 ? -11.026 -11.502 15.892 1.00 97.31 99 ILE A CA 1
ATOM 715 C C . ILE A 1 99 ? -11.078 -10.251 15.027 1.00 97.31 99 ILE A C 1
ATOM 717 O O . ILE A 1 99 ? -11.889 -10.164 14.112 1.00 97.31 99 ILE A O 1
ATOM 721 N N . VAL A 1 100 ? -10.212 -9.287 15.313 1.00 97.19 100 VAL A N 1
ATOM 722 C CA . VAL A 1 100 ? -10.077 -8.062 14.529 1.00 97.19 100 VAL A CA 1
ATOM 723 C C . VAL A 1 100 ? -8.668 -8.001 13.965 1.00 97.19 100 VAL A C 1
ATOM 725 O O . VAL A 1 100 ? -7.696 -7.830 14.704 1.00 97.19 100 VAL A O 1
ATOM 728 N N . GLN A 1 101 ? -8.552 -8.160 12.654 1.00 97.56 101 GLN A N 1
ATOM 729 C CA . GLN A 1 101 ? -7.304 -7.999 11.927 1.00 97.56 101 GLN A CA 1
ATOM 730 C C . GLN A 1 101 ? -7.182 -6.547 11.478 1.00 97.56 101 GLN A C 1
ATOM 732 O O . GLN A 1 101 ? -8.067 -6.010 10.823 1.00 97.56 101 GLN A O 1
ATOM 737 N N . VAL A 1 102 ? -6.078 -5.904 11.844 1.00 96.38 102 VAL A N 1
ATOM 738 C CA . VAL A 1 102 ? -5.783 -4.513 11.503 1.00 96.38 102 VAL A CA 1
ATOM 739 C C . VAL A 1 102 ? -4.542 -4.502 10.630 1.00 96.38 102 VAL A C 1
ATOM 741 O O . VAL A 1 102 ? -3.433 -4.749 11.110 1.00 96.38 102 VAL A O 1
ATOM 744 N N . ALA A 1 103 ? -4.705 -4.205 9.346 1.00 92.50 103 ALA A N 1
ATOM 745 C CA . ALA A 1 103 ? -3.580 -3.967 8.459 1.00 92.50 103 ALA A CA 1
ATOM 746 C C . ALA A 1 103 ? -2.772 -2.758 8.948 1.00 92.50 103 ALA A C 1
ATOM 748 O O . ALA A 1 103 ? -3.306 -1.824 9.555 1.00 92.50 103 ALA A O 1
ATOM 749 N N . ARG A 1 104 ? -1.472 -2.748 8.657 1.00 88.50 104 ARG A N 1
ATOM 750 C CA . ARG A 1 104 ? -0.684 -1.521 8.781 1.00 88.50 104 ARG A CA 1
ATOM 751 C C . ARG A 1 104 ? -1.303 -0.461 7.870 1.00 88.50 104 ARG A C 1
ATOM 753 O O . ARG A 1 104 ? -1.610 -0.756 6.719 1.00 88.50 104 ARG A O 1
ATOM 760 N N . SER A 1 105 ? -1.471 0.758 8.375 1.00 87.69 105 SER A N 1
ATOM 761 C CA . SER A 1 105 ? -1.937 1.854 7.535 1.00 87.69 105 SER A CA 1
ATOM 762 C C . SER A 1 105 ? -0.771 2.592 6.881 1.00 87.69 105 SER A C 1
ATOM 764 O O . SER A 1 105 ? 0.235 2.900 7.525 1.00 87.69 105 SER A O 1
ATOM 766 N N . GLU A 1 106 ? -0.936 2.934 5.606 1.00 80.06 106 GLU A N 1
ATOM 767 C CA . GLU A 1 106 ? -0.055 3.864 4.891 1.00 80.06 106 GLU A CA 1
ATOM 768 C C . GLU A 1 106 ? -0.562 5.317 4.962 1.00 80.06 106 GLU A C 1
ATOM 770 O O . GLU A 1 106 ? 0.132 6.235 4.544 1.00 80.06 106 GLU A O 1
ATOM 775 N N . ARG A 1 107 ? -1.743 5.552 5.557 1.00 79.50 107 ARG A N 1
ATOM 776 C CA . ARG A 1 107 ? -2.357 6.881 5.763 1.00 79.50 107 ARG A CA 1
ATOM 777 C C . ARG A 1 107 ? -2.248 7.360 7.212 1.00 79.50 107 ARG A C 1
ATOM 779 O O . ARG A 1 107 ? -3.153 8.004 7.738 1.00 79.50 107 ARG A O 1
ATOM 786 N N . ARG A 1 108 ? -1.154 6.989 7.872 1.00 86.94 108 ARG A N 1
ATOM 787 C CA . ARG A 1 108 ? -0.875 7.375 9.255 1.00 86.94 108 ARG A CA 1
ATOM 788 C C . ARG A 1 108 ? -0.633 8.885 9.374 1.00 86.94 108 ARG A C 1
ATOM 790 O O . ARG A 1 108 ? -0.212 9.506 8.403 1.00 86.94 108 ARG A O 1
ATOM 797 N N . PRO A 1 109 ? -0.847 9.453 10.568 1.00 93.44 109 PRO A N 1
ATOM 798 C CA . PRO A 1 109 ? -1.367 8.803 11.769 1.00 93.44 109 PRO A CA 1
ATOM 799 C C . PRO A 1 109 ? -2.907 8.748 11.812 1.00 93.44 109 PRO A C 1
ATOM 801 O O . PRO A 1 109 ? -3.599 9.632 11.322 1.00 93.44 109 PRO A O 1
ATOM 804 N N . HIS A 1 110 ? -3.440 7.714 12.463 1.00 94.50 110 HIS A N 1
ATOM 805 C CA . HIS A 1 110 ? -4.844 7.567 12.841 1.00 94.50 110 HIS A CA 1
ATOM 806 C C . HIS A 1 110 ? -5.035 7.980 14.299 1.00 94.50 110 HIS A C 1
ATOM 808 O O . HIS A 1 110 ? -4.441 7.395 15.212 1.00 94.50 110 HIS A O 1
ATOM 814 N N . MET A 1 111 ? -5.880 8.979 14.512 1.00 96.00 111 MET A N 1
ATOM 815 C CA . MET A 1 111 ? -6.332 9.432 15.819 1.00 96.00 111 MET A CA 1
ATOM 816 C C . MET A 1 111 ? -7.484 8.545 16.291 1.00 96.00 111 MET A C 1
ATOM 818 O O . MET A 1 111 ? -8.404 8.271 15.526 1.00 96.00 111 MET A O 1
ATOM 822 N N . SER A 1 112 ? -7.457 8.110 17.545 1.00 96.31 112 SER A N 1
ATOM 823 C CA . SER A 1 112 ? -8.605 7.466 18.188 1.00 96.31 112 SER A CA 1
ATOM 824 C C . SER A 1 112 ? -9.703 8.499 18.475 1.00 96.31 112 SER A C 1
ATOM 826 O O . SER A 1 112 ? -9.424 9.694 18.591 1.00 96.31 112 SER A O 1
ATOM 828 N N . PHE A 1 113 ? -10.958 8.062 18.599 1.00 91.44 113 PHE A N 1
ATOM 829 C CA . PHE A 1 113 ? -12.104 8.949 18.869 1.00 91.44 113 PHE A CA 1
ATOM 830 C C . PHE A 1 113 ? -11.969 9.782 20.161 1.00 91.44 113 PHE A C 1
ATOM 832 O O . PHE A 1 113 ? -12.659 10.782 20.314 1.00 91.44 113 PHE A O 1
ATOM 839 N N . ASP A 1 114 ? -11.085 9.396 21.086 1.00 92.62 114 ASP A N 1
ATOM 840 C CA . ASP A 1 114 ? -10.736 10.170 22.284 1.00 92.62 114 ASP A CA 1
ATOM 841 C C . ASP A 1 114 ? -9.664 11.248 22.026 1.00 92.62 114 ASP A C 1
ATOM 843 O O . ASP A 1 114 ? -9.054 11.769 22.960 1.00 92.62 114 ASP A O 1
ATOM 847 N N . HIS A 1 115 ? -9.446 11.593 20.754 1.00 94.50 115 HIS A N 1
ATOM 848 C CA . HIS A 1 115 ? -8.531 12.629 20.273 1.00 94.50 115 HIS A CA 1
ATOM 849 C C . HIS A 1 115 ? -7.058 12.391 20.625 1.00 94.50 115 HIS A C 1
ATOM 851 O O . HIS A 1 115 ? -6.275 13.330 20.772 1.00 94.50 115 HIS A O 1
ATOM 857 N N . ARG A 1 116 ? -6.664 11.121 20.756 1.00 96.44 116 ARG A N 1
ATOM 858 C CA . ARG A 1 116 ? -5.282 10.720 21.035 1.00 96.44 116 ARG A CA 1
ATOM 859 C C . ARG A 1 116 ? -4.742 9.827 19.932 1.00 96.44 116 ARG A C 1
ATOM 861 O O . ARG A 1 116 ? -5.448 8.988 19.375 1.00 96.44 116 ARG A O 1
ATOM 868 N N . TYR A 1 117 ? -3.460 9.992 19.640 1.00 96.81 117 TYR A N 1
ATOM 869 C CA . TYR A 1 117 ? -2.719 9.100 18.760 1.00 96.81 117 TYR A CA 1
ATOM 870 C C . TYR A 1 117 ? -2.052 8.022 19.601 1.00 96.81 117 TYR A C 1
ATOM 872 O O . TYR A 1 117 ? -1.465 8.319 20.641 1.00 96.81 117 TYR A O 1
ATOM 880 N N . TYR A 1 118 ? -2.140 6.773 19.158 1.00 96.75 118 TYR A N 1
ATOM 881 C CA . TYR A 1 118 ? -1.536 5.643 19.855 1.00 96.75 118 TYR A CA 1
ATOM 882 C C . TYR A 1 118 ? -0.530 4.930 18.963 1.00 96.75 118 TYR A C 1
ATOM 884 O O . TYR A 1 118 ? -0.752 4.816 17.761 1.00 96.75 118 TYR A O 1
ATOM 892 N N . LYS A 1 119 ? 0.543 4.405 19.558 1.00 94.06 119 LYS A N 1
ATOM 893 C CA . LYS A 1 119 ? 1.517 3.509 18.920 1.00 94.06 119 LYS A CA 1
ATOM 894 C C . LYS A 1 119 ? 1.719 2.261 19.766 1.00 94.06 119 LYS A C 1
ATOM 896 O O . LYS A 1 119 ? 1.476 2.272 20.974 1.00 94.06 119 LYS A O 1
ATOM 901 N N . ARG A 1 120 ? 2.196 1.187 19.145 1.00 90.94 120 ARG A N 1
ATOM 902 C CA . ARG A 1 120 ? 2.599 -0.030 19.851 1.00 90.94 120 ARG A CA 1
ATOM 903 C C . ARG A 1 120 ? 4.101 -0.049 20.068 1.00 90.94 120 ARG A C 1
ATOM 905 O O . ARG A 1 120 ? 4.868 0.202 19.144 1.00 90.94 120 ARG A O 1
ATOM 912 N N . ALA A 1 121 ? 4.502 -0.435 21.272 1.00 86.31 121 ALA A N 1
ATOM 913 C CA . ALA A 1 121 ? 5.870 -0.816 21.587 1.00 86.31 121 ALA A CA 1
ATOM 914 C C . ALA A 1 121 ? 5.830 -2.133 22.372 1.00 86.31 121 ALA A C 1
ATOM 916 O O . ALA A 1 121 ? 5.290 -2.201 23.477 1.00 86.31 121 ALA A O 1
ATOM 917 N N . GLY A 1 122 ? 6.337 -3.207 21.761 1.00 83.50 122 GLY A N 1
ATOM 918 C CA . GLY A 1 122 ? 6.226 -4.558 22.314 1.00 83.50 122 GLY A CA 1
ATOM 919 C C . GLY A 1 122 ? 4.768 -5.010 22.454 1.00 83.50 122 GLY A C 1
ATOM 920 O O . GLY A 1 122 ? 4.011 -5.036 21.482 1.00 83.50 122 GLY A O 1
ATOM 921 N N . SER A 1 123 ? 4.356 -5.374 23.664 1.00 80.12 123 SER A N 1
ATOM 922 C CA . SER A 1 123 ? 2.990 -5.821 23.947 1.00 80.12 123 SER A CA 1
ATOM 923 C C . SER A 1 123 ? 2.020 -4.700 24.318 1.00 80.12 123 SER A C 1
ATOM 925 O O . SER A 1 123 ? 0.812 -4.924 24.361 1.00 80.12 123 SER A O 1
ATOM 927 N N . SER A 1 124 ? 2.521 -3.481 24.528 1.00 85.38 124 SER A N 1
ATOM 928 C CA . SER A 1 124 ? 1.738 -2.372 25.068 1.00 85.38 124 SER A CA 1
ATOM 929 C C . SER A 1 124 ? 1.473 -1.266 24.047 1.00 85.38 124 SER A C 1
ATOM 931 O O . SER A 1 124 ? 2.261 -1.012 23.132 1.00 85.38 124 SER A O 1
ATOM 933 N N . SER A 1 125 ? 0.341 -0.589 24.244 1.00 92.00 125 SER A N 1
ATOM 934 C CA . SER A 1 125 ? -0.101 0.557 23.448 1.00 92.00 125 SER A CA 1
ATOM 935 C C . SER A 1 125 ? 0.062 1.847 24.254 1.00 92.00 125 SER A C 1
ATOM 937 O O . SER A 1 125 ? -0.545 2.000 25.323 1.00 92.00 125 SER A O 1
ATOM 939 N N . PHE A 1 126 ? 0.849 2.777 23.720 1.00 93.62 126 PHE A N 1
ATOM 940 C CA . PHE A 1 126 ? 1.226 4.048 24.340 1.00 93.62 126 PHE A CA 1
ATOM 941 C C . PHE A 1 126 ? 0.655 5.219 23.550 1.00 93.62 126 PHE A C 1
ATOM 943 O O . PHE A 1 126 ? 0.441 5.102 22.344 1.00 93.62 126 PHE A O 1
ATOM 950 N N . VAL A 1 127 ? 0.405 6.336 24.232 1.00 96.88 127 VAL A N 1
ATOM 951 C CA . VAL A 1 127 ? 0.103 7.601 23.551 1.00 96.88 127 VAL A CA 1
ATOM 952 C C . VAL A 1 127 ? 1.358 8.024 22.783 1.00 96.88 127 VAL A C 1
ATOM 954 O O . VAL A 1 127 ? 2.469 7.862 23.282 1.00 96.88 127 VAL A O 1
ATOM 957 N N . MET A 1 128 ? 1.181 8.480 21.549 1.00 95.75 128 MET A N 1
ATOM 958 C CA . MET A 1 128 ? 2.261 9.020 20.729 1.00 95.75 128 MET A CA 1
ATOM 959 C C . MET A 1 128 ? 2.640 10.402 21.246 1.00 95.75 128 MET A C 1
ATOM 961 O O . MET A 1 128 ? 1.770 11.247 21.458 1.00 95.75 128 MET A O 1
ATOM 965 N N . GLU A 1 129 ? 3.936 10.625 21.423 1.00 95.62 129 GLU A N 1
ATOM 966 C CA . GLU A 1 129 ? 4.473 11.940 21.749 1.00 95.62 129 GLU A CA 1
ATOM 967 C C . GLU A 1 129 ? 4.406 12.862 20.527 1.00 95.62 129 GLU A C 1
ATOM 969 O O . GLU A 1 129 ? 4.233 12.411 19.393 1.00 95.62 129 GLU A O 1
ATOM 974 N N . HIS A 1 130 ? 4.591 14.166 20.729 1.00 93.56 130 HIS A N 1
ATOM 975 C CA . HIS A 1 130 ? 4.544 15.134 19.629 1.00 93.56 130 HIS A CA 1
ATOM 976 C C . HIS A 1 130 ? 5.473 14.752 18.461 1.00 93.56 130 HIS A C 1
ATOM 978 O O . HIS A 1 130 ? 5.032 14.729 17.315 1.00 93.56 130 HIS A O 1
ATOM 984 N N . TYR A 1 131 ? 6.717 14.355 18.752 1.00 90.00 131 TYR A N 1
ATOM 985 C CA . TYR A 1 131 ? 7.681 13.934 17.728 1.00 90.00 131 TYR A CA 1
ATOM 986 C C . TYR A 1 131 ? 7.272 12.637 17.010 1.00 90.00 131 TYR A C 1
ATOM 988 O O . TYR A 1 131 ? 7.576 12.473 15.833 1.00 90.00 131 TYR A O 1
ATOM 996 N N . ASP A 1 132 ? 6.569 11.722 17.689 1.00 91.88 132 ASP A N 1
ATOM 997 C CA . ASP A 1 132 ? 6.056 10.499 17.062 1.00 91.88 132 ASP A CA 1
ATOM 998 C C . ASP A 1 132 ? 4.955 10.838 16.057 1.00 91.88 132 ASP A C 1
ATOM 1000 O O . ASP A 1 132 ? 4.870 10.239 14.986 1.00 91.88 132 ASP A O 1
ATOM 1004 N N . VAL A 1 133 ? 4.086 11.783 16.424 1.00 92.25 133 VAL A N 1
ATOM 1005 C CA . VAL A 1 133 ? 3.003 12.260 15.565 1.00 92.25 133 VAL A CA 1
ATOM 1006 C C . VAL A 1 133 ? 3.584 13.005 14.363 1.00 92.25 133 VAL A C 1
ATOM 1008 O O . VAL A 1 133 ? 3.170 12.733 13.237 1.00 92.25 133 VAL A O 1
ATOM 1011 N N . GLU A 1 134 ? 4.575 13.878 14.571 1.00 87.25 134 GLU A N 1
ATOM 1012 C CA . GLU A 1 134 ? 5.292 14.536 13.474 1.00 87.25 134 GLU A CA 1
ATOM 1013 C C . GLU A 1 134 ? 5.937 13.529 12.517 1.00 87.25 134 GLU A C 1
ATOM 1015 O O . GLU A 1 134 ? 5.758 13.653 11.306 1.00 87.25 134 GLU A O 1
ATOM 1020 N N . ASP A 1 135 ? 6.648 12.519 13.032 1.00 83.94 135 ASP A N 1
ATOM 1021 C CA . ASP A 1 135 ? 7.245 11.467 12.199 1.00 83.94 135 ASP A CA 1
ATOM 1022 C C . ASP A 1 135 ? 6.171 10.696 11.426 1.00 83.94 135 ASP A C 1
ATOM 1024 O O . ASP A 1 135 ? 6.305 10.462 10.227 1.00 83.94 135 ASP A O 1
ATOM 1028 N N . ALA A 1 136 ? 5.058 10.358 12.079 1.00 86.44 136 ALA A N 1
ATOM 1029 C CA . ALA A 1 136 ? 3.967 9.641 11.437 1.00 86.44 136 ALA A CA 1
ATOM 1030 C C . ALA A 1 136 ? 3.297 10.448 10.316 1.00 86.44 136 ALA A C 1
ATOM 1032 O O . ALA A 1 136 ? 2.941 9.853 9.303 1.00 86.44 136 ALA A O 1
ATOM 1033 N N . PHE A 1 137 ? 3.163 11.771 10.459 1.00 83.06 137 PHE A N 1
ATOM 1034 C CA . PHE A 1 137 ? 2.694 12.651 9.381 1.00 83.06 137 PHE A CA 1
ATOM 1035 C C . PHE A 1 137 ? 3.735 12.819 8.267 1.00 83.06 137 PHE A C 1
ATOM 1037 O O . PHE A 1 137 ? 3.375 12.929 7.096 1.00 83.06 137 PHE A O 1
ATOM 1044 N N . ARG A 1 138 ? 5.026 12.857 8.623 1.00 72.12 138 ARG A N 1
ATOM 1045 C CA . ARG A 1 138 ? 6.143 13.004 7.676 1.00 72.12 138 ARG A CA 1
ATOM 1046 C C . ARG A 1 138 ? 6.526 11.711 6.977 1.00 72.12 138 ARG A C 1
ATOM 1048 O O . ARG A 1 138 ? 7.259 11.777 5.992 1.00 72.12 138 ARG A O 1
ATOM 1055 N N . ARG A 1 139 ? 6.028 10.553 7.418 1.00 69.44 139 ARG A N 1
ATOM 1056 C CA . ARG A 1 139 ? 6.014 9.322 6.619 1.00 69.44 139 ARG A CA 1
ATOM 1057 C C . ARG A 1 139 ? 5.073 9.530 5.436 1.00 69.44 139 ARG A C 1
ATOM 1059 O O . ARG A 1 139 ? 3.965 9.007 5.400 1.00 69.44 139 ARG A O 1
ATOM 1066 N N . VAL A 1 140 ? 5.537 10.336 4.481 1.00 61.09 140 VAL A N 1
ATOM 1067 C CA . VAL A 1 140 ? 4.943 10.529 3.166 1.00 61.09 140 VAL A CA 1
ATOM 1068 C C . VAL A 1 140 ? 4.664 9.136 2.634 1.00 61.09 140 VAL A C 1
ATOM 1070 O O . VAL A 1 140 ? 5.577 8.307 2.590 1.00 61.09 140 VAL A O 1
ATOM 1073 N N . ALA A 1 141 ? 3.407 8.858 2.285 1.00 69.69 141 ALA A N 1
ATOM 1074 C CA . ALA A 1 141 ? 3.099 7.661 1.523 1.00 69.69 141 ALA A CA 1
ATOM 1075 C C . ALA A 1 141 ? 4.058 7.657 0.333 1.00 69.69 141 ALA A C 1
ATOM 1077 O O . ALA A 1 141 ? 4.026 8.588 -0.464 1.00 69.69 141 ALA A O 1
ATOM 1078 N N . ALA A 1 142 ? 4.995 6.719 0.272 1.00 78.44 142 ALA A N 1
ATOM 1079 C CA . ALA A 1 142 ? 5.974 6.710 -0.801 1.00 78.44 142 ALA A CA 1
ATOM 1080 C C . ALA A 1 142 ? 5.249 6.384 -2.116 1.00 78.44 142 ALA A C 1
ATOM 1082 O O . ALA A 1 142 ? 4.274 5.621 -2.095 1.00 78.44 142 ALA A O 1
ATOM 1083 N N . PRO A 1 143 ? 5.672 6.951 -3.256 1.00 88.56 143 PRO A N 1
ATOM 1084 C CA . PRO A 1 143 ? 5.188 6.445 -4.527 1.00 88.56 143 PRO A CA 1
ATOM 1085 C C . PRO A 1 143 ? 5.621 4.980 -4.657 1.00 88.56 143 PRO A C 1
ATOM 1087 O O . PRO A 1 143 ? 6.631 4.570 -4.083 1.00 88.56 143 PRO A O 1
ATOM 1090 N N . ASP A 1 144 ? 4.857 4.187 -5.401 1.00 91.38 144 ASP A N 1
ATOM 1091 C CA . ASP A 1 144 ? 5.198 2.788 -5.649 1.00 91.38 144 ASP A CA 1
ATOM 1092 C C . ASP A 1 144 ? 5.243 2.540 -7.148 1.00 91.38 144 ASP A C 1
ATOM 1094 O O . ASP A 1 144 ? 4.217 2.423 -7.816 1.00 91.38 144 ASP A O 1
ATOM 1098 N N . LEU A 1 145 ? 6.455 2.507 -7.689 1.00 94.38 145 LEU A N 1
ATOM 1099 C CA . LEU A 1 145 ? 6.663 2.353 -9.116 1.00 94.38 145 LEU A CA 1
ATOM 1100 C C . LEU A 1 145 ? 6.650 0.884 -9.535 1.00 94.38 145 LEU A C 1
ATOM 1102 O O . LEU A 1 145 ? 7.219 0.001 -8.884 1.00 94.38 145 LEU A O 1
ATOM 1106 N N . HIS A 1 146 ? 6.012 0.641 -10.669 1.00 94.94 146 HIS A N 1
ATOM 1107 C CA . HIS A 1 146 ? 5.959 -0.634 -11.361 1.00 94.94 146 HIS A CA 1
ATOM 1108 C C . HIS A 1 146 ? 6.356 -0.426 -12.817 1.00 94.94 146 HIS A C 1
ATOM 1110 O O . HIS A 1 146 ? 5.783 0.414 -13.508 1.00 94.94 146 HIS A O 1
ATOM 1116 N N . LEU A 1 147 ? 7.325 -1.213 -13.280 1.00 93.69 147 LEU A N 1
ATOM 1117 C CA . LEU A 1 147 ? 7.772 -1.196 -14.665 1.00 93.69 147 LEU A CA 1
ATOM 1118 C C . LEU A 1 147 ? 7.117 -2.340 -15.433 1.00 93.69 147 LEU A C 1
ATOM 1120 O O . LEU A 1 147 ? 7.357 -3.510 -15.135 1.00 93.69 147 LEU A O 1
ATOM 1124 N N . ASN A 1 148 ? 6.359 -1.989 -16.459 1.00 93.50 148 ASN A N 1
ATOM 1125 C CA . ASN A 1 148 ? 5.904 -2.909 -17.487 1.00 93.50 148 ASN A CA 1
ATOM 1126 C C . ASN A 1 148 ? 6.756 -2.719 -18.741 1.00 93.50 148 ASN A C 1
ATOM 1128 O O . ASN A 1 148 ? 7.333 -1.653 -18.970 1.00 93.50 148 ASN A O 1
ATOM 1132 N N . TRP A 1 149 ? 6.834 -3.748 -19.578 1.00 92.38 149 TRP A N 1
ATOM 1133 C CA . TRP A 1 149 ? 7.526 -3.649 -20.856 1.00 92.38 149 TRP A CA 1
ATOM 1134 C C . TRP A 1 149 ? 6.817 -4.450 -21.939 1.00 92.38 149 TRP A C 1
ATOM 1136 O O . TRP A 1 149 ? 6.143 -5.443 -21.665 1.00 92.38 149 TRP A O 1
ATOM 1146 N N . ARG A 1 150 ? 6.980 -4.016 -23.189 1.00 92.44 150 ARG A N 1
ATOM 1147 C CA . ARG A 1 150 ? 6.490 -4.737 -24.366 1.00 92.44 150 ARG A CA 1
ATOM 1148 C C . ARG A 1 150 ? 7.433 -4.581 -25.546 1.00 92.44 150 ARG A C 1
ATOM 1150 O O . ARG A 1 150 ? 8.076 -3.546 -25.709 1.00 92.44 150 ARG A O 1
ATOM 1157 N N . LEU A 1 151 ? 7.469 -5.603 -26.392 1.00 90.88 151 LEU A N 1
ATOM 1158 C CA . LEU A 1 151 ? 8.161 -5.547 -27.672 1.00 90.88 151 LEU A CA 1
ATOM 1159 C C . LEU A 1 151 ? 7.246 -4.982 -28.760 1.00 90.88 151 LEU A C 1
ATOM 1161 O O . LEU A 1 151 ? 6.023 -5.120 -28.712 1.00 90.88 151 LEU A O 1
ATOM 1165 N N . SER A 1 152 ? 7.858 -4.356 -29.754 1.00 90.56 152 SER A N 1
ATOM 1166 C CA . SER A 1 152 ? 7.224 -3.985 -31.014 1.00 90.56 152 SER A CA 1
ATOM 1167 C C . SER A 1 152 ? 8.262 -3.945 -32.131 1.00 90.56 152 SER A C 1
ATOM 1169 O O . SER A 1 152 ? 9.453 -3.758 -31.879 1.00 90.56 152 SER A O 1
ATOM 1171 N N . ARG A 1 153 ? 7.825 -4.140 -33.374 1.00 89.75 153 ARG A N 1
ATOM 1172 C CA . ARG A 1 153 ? 8.685 -3.999 -34.554 1.00 89.75 153 ARG A CA 1
ATOM 1173 C C . ARG A 1 153 ? 8.793 -2.518 -34.935 1.00 89.75 153 ARG A C 1
ATOM 1175 O O . ARG A 1 153 ? 7.780 -1.826 -34.961 1.00 89.75 153 ARG A O 1
ATOM 1182 N N . GLY A 1 154 ? 10.012 -2.065 -35.213 1.00 87.44 154 GLY A N 1
ATOM 1183 C CA . GLY A 1 154 ? 10.311 -0.765 -35.814 1.00 87.44 154 GLY A CA 1
ATOM 1184 C C . GLY A 1 154 ? 10.581 -0.883 -37.314 1.00 87.44 154 GLY A C 1
ATOM 1185 O O . GLY A 1 154 ? 10.061 -1.777 -37.981 1.00 87.44 154 GLY A O 1
ATOM 1186 N N . ASP A 1 155 ? 11.429 -0.004 -37.845 1.00 87.75 155 ASP A N 1
ATOM 1187 C CA . ASP A 1 155 ? 11.833 -0.061 -39.254 1.00 87.75 155 ASP A CA 1
ATOM 1188 C C . ASP A 1 155 ? 12.579 -1.362 -39.575 1.00 87.75 155 ASP A C 1
ATOM 1190 O O . ASP A 1 155 ? 13.446 -1.804 -38.811 1.00 87.75 155 ASP A O 1
ATOM 1194 N N . ALA A 1 156 ? 12.276 -1.950 -40.731 1.00 89.56 156 ALA A N 1
ATOM 1195 C CA . ALA A 1 156 ? 12.952 -3.141 -41.221 1.00 89.56 156 ALA A CA 1
ATOM 1196 C C . ALA A 1 156 ? 13.212 -3.065 -42.730 1.00 89.56 156 ALA A C 1
ATOM 1198 O O . ALA A 1 156 ? 12.350 -2.644 -43.501 1.00 89.56 156 ALA A O 1
ATOM 1199 N N . ASP A 1 157 ? 14.392 -3.524 -43.133 1.00 88.56 157 ASP A N 1
ATOM 1200 C CA . ASP A 1 157 ? 14.794 -3.797 -44.508 1.00 88.56 157 ASP A CA 1
ATOM 1201 C C . ASP A 1 157 ? 15.287 -5.258 -44.629 1.00 88.56 157 ASP A C 1
ATOM 1203 O O . ASP A 1 157 ? 15.160 -6.060 -43.700 1.00 88.56 157 ASP A O 1
ATOM 1207 N N . GLU A 1 158 ? 15.824 -5.647 -45.789 1.00 85.94 158 GLU A N 1
ATOM 1208 C CA . GLU A 1 158 ? 16.284 -7.025 -46.020 1.00 85.94 158 GLU A CA 1
ATOM 1209 C C . GLU A 1 158 ? 17.422 -7.480 -45.084 1.00 85.94 158 GLU A C 1
ATOM 1211 O O . GLU A 1 158 ? 17.591 -8.686 -44.873 1.00 85.94 158 GLU A O 1
ATOM 1216 N N . LYS A 1 159 ? 18.204 -6.538 -44.548 1.00 89.44 159 LYS A N 1
ATOM 1217 C CA . LYS A 1 159 ? 19.438 -6.754 -43.779 1.00 89.44 159 LYS A CA 1
ATOM 1218 C C . LYS A 1 159 ? 19.360 -6.251 -42.340 1.00 89.44 159 LYS A C 1
ATOM 1220 O O . LYS A 1 159 ? 20.120 -6.737 -41.511 1.00 89.44 159 LYS A O 1
ATOM 1225 N N . ASN A 1 160 ? 18.484 -5.300 -42.037 1.00 89.81 160 ASN A N 1
ATOM 1226 C CA . ASN A 1 160 ? 18.371 -4.630 -40.747 1.00 89.81 160 ASN A CA 1
ATOM 1227 C C . ASN A 1 160 ? 16.924 -4.667 -40.263 1.00 89.81 160 ASN A C 1
ATOM 1229 O O . ASN A 1 160 ? 16.003 -4.378 -41.017 1.00 89.81 160 ASN A O 1
ATOM 1233 N N . CYS A 1 161 ? 16.713 -4.955 -38.986 1.00 89.19 161 CYS A N 1
ATOM 1234 C CA . CYS A 1 161 ? 15.411 -4.850 -38.346 1.00 89.19 161 CYS A CA 1
ATOM 1235 C C . CYS A 1 161 ? 15.583 -4.204 -36.976 1.00 89.19 161 CYS A C 1
ATOM 1237 O O . CYS A 1 161 ? 16.329 -4.700 -36.129 1.00 89.19 161 CYS A O 1
ATOM 1239 N N . ARG A 1 162 ? 14.869 -3.105 -36.741 1.00 88.12 162 ARG A N 1
ATOM 1240 C CA . ARG A 1 162 ? 14.762 -2.489 -35.422 1.00 88.12 162 ARG A CA 1
ATOM 1241 C C . ARG A 1 162 ? 13.651 -3.167 -34.639 1.00 88.12 162 ARG A C 1
ATOM 1243 O O . ARG A 1 162 ? 12.536 -3.334 -35.128 1.00 88.12 162 ARG A O 1
ATOM 1250 N N . ILE A 1 163 ? 13.956 -3.541 -33.407 1.00 87.56 163 ILE A N 1
ATOM 1251 C CA . ILE A 1 163 ? 12.981 -4.046 -32.447 1.00 87.56 163 ILE A CA 1
ATOM 1252 C C . ILE A 1 163 ? 12.978 -3.082 -31.271 1.00 87.56 163 ILE A C 1
ATOM 1254 O O . ILE A 1 163 ? 14.010 -2.810 -30.660 1.00 87.56 163 ILE A O 1
ATOM 1258 N N . HIS A 1 164 ? 11.805 -2.555 -30.968 1.00 87.38 164 HIS A N 1
ATOM 1259 C CA . HIS A 1 164 ? 11.584 -1.605 -29.898 1.00 87.38 164 HIS A CA 1
ATOM 1260 C C . HIS A 1 164 ? 11.119 -2.334 -28.639 1.00 87.38 164 HIS A C 1
ATOM 1262 O O . HIS A 1 164 ? 10.102 -3.028 -28.657 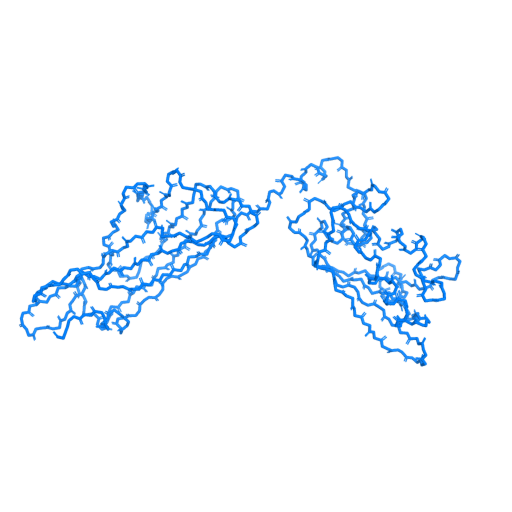1.00 87.38 164 HIS A O 1
ATOM 1268 N N . LEU A 1 165 ? 11.841 -2.141 -27.541 1.00 87.38 165 LEU A N 1
ATOM 1269 C CA . LEU A 1 165 ? 11.453 -2.533 -26.194 1.00 87.38 165 LEU A CA 1
ATOM 1270 C C . LEU A 1 165 ? 10.948 -1.281 -25.472 1.00 87.38 165 LEU A C 1
ATOM 1272 O O . LEU A 1 165 ? 11.733 -0.444 -25.022 1.00 87.38 165 LEU A O 1
ATOM 1276 N N . LEU A 1 166 ? 9.625 -1.135 -25.425 1.00 88.56 166 LEU A N 1
ATOM 1277 C CA . LEU A 1 166 ? 8.966 -0.016 -24.765 1.00 88.56 166 LEU A CA 1
ATOM 1278 C C . LEU A 1 166 ? 8.785 -0.335 -23.286 1.00 88.56 166 LEU A C 1
ATOM 1280 O O . LEU A 1 166 ? 8.162 -1.338 -22.944 1.00 88.56 166 LEU A O 1
ATOM 1284 N N . PHE A 1 167 ? 9.272 0.560 -22.441 1.00 89.44 167 PHE A N 1
ATOM 1285 C CA . PHE A 1 167 ? 9.073 0.559 -21.005 1.00 89.44 167 PHE A CA 1
ATOM 1286 C C . PHE A 1 167 ? 7.951 1.516 -20.631 1.00 89.44 167 PHE A C 1
ATOM 1288 O O . PHE A 1 167 ? 7.960 2.679 -21.036 1.00 89.44 167 PHE A O 1
ATOM 1295 N N . GLU A 1 168 ? 7.011 1.040 -19.830 1.00 92.25 168 GLU A N 1
ATOM 1296 C CA . GLU A 1 168 ? 5.924 1.827 -19.264 1.00 92.25 168 GLU A CA 1
ATOM 1297 C C . GLU A 1 168 ? 6.045 1.808 -17.743 1.00 92.25 168 GLU A C 1
ATOM 1299 O O . GLU A 1 168 ? 6.150 0.745 -17.131 1.00 92.25 168 GLU A O 1
ATOM 1304 N N . MET A 1 169 ? 6.046 2.988 -17.131 1.00 92.94 169 MET A N 1
ATOM 1305 C CA . MET A 1 169 ? 6.070 3.134 -15.682 1.00 92.94 169 MET A CA 1
ATOM 1306 C C . MET A 1 169 ? 4.660 3.394 -15.178 1.00 92.94 169 MET A C 1
ATOM 1308 O O . MET A 1 169 ? 3.969 4.262 -15.703 1.00 92.94 169 MET A O 1
ATOM 1312 N N . THR A 1 170 ? 4.249 2.678 -14.140 1.00 94.81 170 THR A N 1
ATOM 1313 C CA . THR A 1 170 ? 2.973 2.878 -13.450 1.00 94.81 170 THR A CA 1
ATOM 1314 C C . THR A 1 170 ? 3.229 3.197 -11.987 1.00 94.81 170 THR A C 1
ATOM 1316 O O . THR A 1 170 ? 4.050 2.537 -11.355 1.00 94.81 170 THR A O 1
ATOM 1319 N N . ASN A 1 171 ? 2.529 4.188 -11.439 1.00 94.81 171 ASN A N 1
ATOM 1320 C CA . ASN A 1 171 ? 2.561 4.470 -10.009 1.00 94.81 171 ASN A CA 1
ATOM 1321 C C . ASN A 1 171 ? 1.345 3.837 -9.325 1.00 94.81 171 ASN A C 1
ATOM 1323 O O . ASN A 1 171 ? 0.222 4.314 -9.472 1.00 94.81 171 ASN A O 1
ATOM 1327 N N . LEU A 1 172 ? 1.575 2.765 -8.574 1.00 91.81 172 LEU A N 1
ATOM 1328 C CA . LEU A 1 172 ? 0.568 2.083 -7.757 1.00 91.81 172 LEU A CA 1
ATOM 1329 C C . LEU A 1 172 ? 0.475 2.655 -6.333 1.00 91.81 172 LEU A C 1
ATOM 1331 O O . LEU A 1 172 ? -0.390 2.248 -5.559 1.00 91.81 172 LEU A O 1
ATOM 1335 N N . GLY A 1 173 ? 1.358 3.592 -5.982 1.00 86.69 173 GLY A N 1
ATOM 1336 C CA . GLY A 1 173 ? 1.376 4.252 -4.683 1.00 86.69 173 GLY A CA 1
ATOM 1337 C C . GLY A 1 173 ? 0.311 5.339 -4.570 1.00 86.69 173 GLY A C 1
ATOM 1338 O O . GLY A 1 173 ? -0.301 5.758 -5.549 1.00 86.69 173 GLY A O 1
ATOM 1339 N N . SER A 1 174 ? 0.107 5.836 -3.351 1.00 81.56 174 SER A N 1
ATOM 1340 C CA . SER A 1 174 ? -0.894 6.871 -3.056 1.00 81.56 174 SER A CA 1
ATOM 1341 C C . SER A 1 174 ? -0.332 8.296 -3.028 1.00 81.56 174 SER A C 1
ATOM 1343 O O . SER A 1 174 ? -1.041 9.222 -2.636 1.00 81.56 174 SER A O 1
ATOM 1345 N N . SER A 1 175 ? 0.925 8.495 -3.432 1.00 87.69 175 SER A N 1
ATOM 1346 C CA . SER A 1 175 ? 1.526 9.818 -3.632 1.00 87.69 175 SER A CA 1
ATOM 1347 C C . SER A 1 175 ? 2.104 9.970 -5.031 1.00 87.69 175 SER A C 1
ATOM 1349 O O . SER A 1 175 ? 2.397 8.991 -5.713 1.00 87.69 175 SER A O 1
ATOM 1351 N N . THR A 1 176 ? 2.262 11.215 -5.468 1.00 91.50 176 THR A N 1
ATOM 1352 C CA . THR A 1 176 ? 2.878 11.540 -6.754 1.00 91.50 176 THR A CA 1
ATOM 1353 C C . THR A 1 176 ? 4.366 11.205 -6.741 1.00 91.50 176 THR A C 1
ATOM 1355 O O . THR A 1 176 ? 5.116 11.713 -5.908 1.00 91.50 176 THR A O 1
ATOM 1358 N N . ALA A 1 177 ? 4.807 10.410 -7.715 1.00 92.56 177 ALA A N 1
ATOM 1359 C CA . ALA A 1 177 ? 6.215 10.138 -7.942 1.00 92.56 177 ALA A CA 1
ATOM 1360 C C . ALA A 1 177 ? 6.870 11.317 -8.671 1.00 92.56 177 ALA A C 1
ATOM 1362 O O . ALA A 1 177 ? 6.387 11.751 -9.719 1.00 92.56 177 ALA A O 1
ATOM 1363 N N . LYS A 1 178 ? 7.981 11.814 -8.125 1.00 91.50 178 LYS A N 1
ATOM 1364 C CA . LYS A 1 178 ? 8.831 12.857 -8.716 1.00 91.50 178 LYS A CA 1
ATOM 1365 C C . LYS A 1 178 ? 10.240 12.312 -8.908 1.00 91.50 178 LYS A C 1
ATOM 1367 O O . LYS A 1 178 ? 10.621 11.369 -8.213 1.00 91.50 178 LYS A O 1
ATOM 1372 N N . HIS A 1 179 ? 11.005 12.906 -9.824 1.00 91.00 179 HIS A N 1
ATOM 1373 C CA . HIS A 1 179 ? 12.375 12.474 -10.132 1.00 91.00 179 HIS A CA 1
ATOM 1374 C C . HIS A 1 179 ? 12.452 10.967 -10.439 1.00 91.00 179 HIS A C 1
ATOM 1376 O O . HIS A 1 179 ? 13.319 10.248 -9.940 1.00 91.00 179 HIS A O 1
ATOM 1382 N N . VAL A 1 180 ? 11.480 10.478 -11.217 1.00 92.62 180 VAL A N 1
ATOM 1383 C CA . VAL A 1 180 ? 11.335 9.057 -11.537 1.00 92.62 180 VAL A CA 1
ATOM 1384 C C . VAL A 1 180 ? 12.545 8.594 -12.340 1.00 92.62 180 VAL A C 1
ATOM 1386 O O . VAL A 1 180 ? 12.917 9.210 -13.340 1.00 92.62 180 VAL A O 1
ATOM 1389 N N . SER A 1 181 ? 13.145 7.487 -11.921 1.00 91.75 181 SER A N 1
ATOM 1390 C CA . SER A 1 181 ? 14.282 6.885 -12.601 1.00 91.75 181 SER A CA 1
ATOM 1391 C C . SER A 1 181 ? 14.187 5.367 -12.649 1.00 91.75 181 SER A C 1
ATOM 1393 O O . SER A 1 181 ? 13.616 4.705 -11.781 1.00 91.75 181 SER A O 1
ATOM 1395 N N . PHE A 1 182 ? 14.778 4.829 -13.704 1.00 90.25 182 PHE A N 1
ATOM 1396 C CA . PHE A 1 182 ? 14.941 3.413 -13.970 1.00 90.25 182 PHE A CA 1
ATOM 1397 C C . PHE A 1 182 ? 16.421 3.161 -14.208 1.00 90.25 182 PHE A C 1
ATOM 1399 O O . PHE A 1 182 ? 17.067 3.883 -14.964 1.00 90.25 182 PHE A O 1
ATOM 1406 N N . SER A 1 183 ? 16.985 2.154 -13.558 1.00 90.25 183 SER A N 1
ATOM 1407 C CA . SER A 1 183 ? 18.395 1.822 -13.710 1.00 90.25 183 SER A CA 1
ATOM 1408 C C . SER A 1 183 ? 18.611 0.359 -13.986 1.00 90.25 183 SER A C 1
ATOM 1410 O O . SER A 1 183 ? 17.945 -0.480 -13.399 1.00 90.25 183 SER A O 1
ATOM 1412 N N . ILE A 1 184 ? 19.599 0.065 -14.818 1.00 88.19 184 ILE A N 1
ATOM 1413 C CA . ILE A 1 184 ? 20.065 -1.284 -15.103 1.00 88.19 184 ILE A CA 1
ATOM 1414 C C . ILE A 1 184 ? 21.375 -1.478 -14.355 1.00 88.19 184 ILE A C 1
ATOM 1416 O O . ILE A 1 184 ? 22.336 -0.737 -14.581 1.00 88.19 184 ILE A O 1
ATOM 1420 N N . LEU A 1 185 ? 21.383 -2.449 -13.447 1.00 85.50 185 LEU A N 1
ATOM 1421 C CA . LEU A 1 185 ? 22.505 -2.763 -12.565 1.00 85.50 185 LEU A CA 1
ATOM 1422 C C . LEU A 1 185 ? 23.459 -3.779 -13.198 1.00 85.50 185 LEU A C 1
ATOM 1424 O O . LEU A 1 185 ? 24.668 -3.700 -12.997 1.00 85.50 185 LEU A O 1
ATOM 1428 N N . LYS A 1 186 ? 22.920 -4.734 -13.964 1.00 79.50 186 LYS A N 1
ATOM 1429 C CA . LYS A 1 186 ? 23.691 -5.827 -14.560 1.00 79.50 186 LYS A CA 1
ATOM 1430 C C . LYS A 1 186 ? 23.149 -6.219 -15.930 1.00 79.50 186 LYS A C 1
ATOM 1432 O O . LYS A 1 186 ? 21.938 -6.283 -16.133 1.00 79.50 186 LYS A O 1
ATOM 1437 N N . PHE A 1 187 ? 24.074 -6.537 -16.837 1.00 72.75 187 PHE A N 1
ATOM 1438 C CA . PHE A 1 187 ? 23.797 -7.040 -18.181 1.00 72.75 187 PHE A CA 1
ATOM 1439 C C . PHE A 1 187 ? 24.272 -8.485 -18.326 1.00 72.75 187 PHE A C 1
ATOM 1441 O O . PHE A 1 187 ? 25.349 -8.847 -17.853 1.00 72.75 187 PHE A O 1
ATOM 1448 N N . THR A 1 188 ? 23.498 -9.288 -19.045 1.00 61.78 188 THR A N 1
ATOM 1449 C CA . THR A 1 188 ? 23.890 -10.626 -19.522 1.00 61.78 188 THR A CA 1
ATOM 1450 C C . THR A 1 188 ? 24.200 -10.652 -21.021 1.00 61.78 188 THR A C 1
ATOM 1452 O O . THR A 1 188 ? 24.947 -11.523 -21.454 1.00 61.78 188 THR A O 1
ATOM 1455 N N . GLN A 1 189 ? 23.696 -9.697 -21.816 1.00 59.06 189 GLN A N 1
ATOM 1456 C CA . GLN A 1 189 ? 23.974 -9.576 -23.256 1.00 59.06 189 GLN A CA 1
ATOM 1457 C C . GLN A 1 189 ? 24.115 -8.113 -23.711 1.00 59.06 189 GLN A C 1
ATOM 1459 O O . GLN A 1 189 ? 23.846 -7.185 -22.945 1.00 59.06 189 GLN A O 1
ATOM 1464 N N . THR A 1 190 ? 24.587 -7.921 -24.951 1.00 52.88 190 THR A N 1
ATOM 1465 C CA . THR A 1 190 ? 24.932 -6.623 -25.555 1.00 52.88 190 THR A CA 1
ATOM 1466 C C . THR A 1 190 ? 23.798 -5.603 -25.442 1.00 52.88 190 THR A C 1
ATOM 1468 O O . THR A 1 190 ? 22.629 -5.930 -25.641 1.00 52.88 190 THR A O 1
ATOM 1471 N N . MET A 1 191 ? 24.155 -4.354 -25.120 1.00 51.56 191 MET A N 1
ATOM 1472 C CA . MET A 1 191 ? 23.192 -3.272 -24.913 1.00 51.56 191 MET A CA 1
ATOM 1473 C C . MET A 1 191 ? 22.329 -3.031 -26.159 1.00 51.56 191 MET A C 1
ATOM 1475 O O . MET A 1 191 ? 22.851 -2.849 -27.259 1.00 51.56 191 MET A O 1
ATOM 1479 N N . ALA A 1 192 ? 21.014 -2.930 -25.955 1.00 54.84 192 ALA A N 1
ATOM 1480 C CA . ALA A 1 192 ? 20.156 -2.149 -26.837 1.00 54.84 192 ALA A CA 1
ATOM 1481 C C . ALA A 1 192 ? 20.672 -0.703 -26.852 1.00 54.84 192 ALA A C 1
ATOM 1483 O O . ALA A 1 192 ? 21.083 -0.187 -25.808 1.00 54.84 192 ALA A O 1
ATOM 1484 N N . ASN A 1 193 ? 20.632 -0.020 -27.993 1.00 58.16 193 ASN A N 1
ATOM 1485 C CA . ASN A 1 193 ? 20.790 1.428 -27.963 1.00 58.16 193 ASN A CA 1
ATOM 1486 C C . ASN A 1 193 ? 19.592 1.998 -27.193 1.00 58.16 193 ASN A C 1
ATOM 1488 O O . ASN A 1 193 ? 18.442 1.804 -27.589 1.00 58.16 193 ASN A O 1
ATOM 1492 N N . PHE A 1 194 ? 19.864 2.651 -26.065 1.00 57.53 194 PHE A N 1
ATOM 1493 C CA . PHE A 1 194 ? 18.866 3.408 -25.313 1.00 57.53 194 PHE A CA 1
ATOM 1494 C C . PHE A 1 194 ? 18.697 4.734 -26.039 1.00 57.53 194 PHE A C 1
ATOM 1496 O O . PHE A 1 194 ? 19.552 5.611 -25.911 1.00 57.53 194 PHE A O 1
ATOM 1503 N N . ASP A 1 195 ? 17.649 4.843 -26.852 1.00 55.69 195 ASP A N 1
ATOM 1504 C CA . ASP A 1 195 ? 17.284 6.109 -27.471 1.00 55.69 195 ASP A CA 1
ATOM 1505 C C .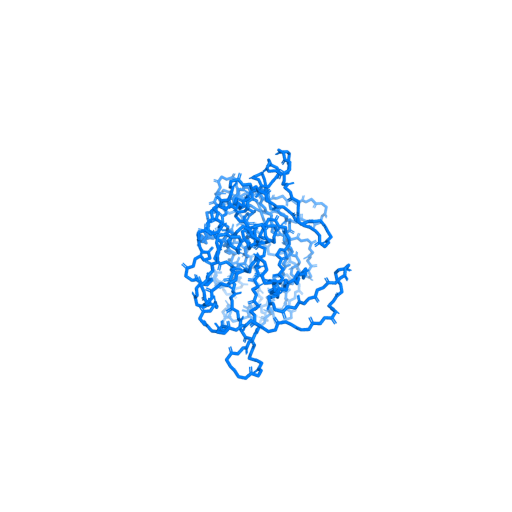 ASP A 1 195 ? 16.321 6.816 -26.521 1.00 55.69 195 ASP A C 1
ATOM 1507 O O . ASP A 1 195 ? 15.115 6.563 -26.478 1.00 55.69 195 ASP A O 1
ATOM 1511 N N . SER A 1 196 ? 16.883 7.634 -25.638 1.00 55.06 196 SER A N 1
ATOM 1512 C CA . SER A 1 196 ? 16.082 8.510 -24.798 1.00 55.06 196 SER A CA 1
ATOM 1513 C C . SER A 1 196 ? 15.620 9.679 -25.652 1.00 55.06 196 SER A C 1
ATOM 1515 O O . SER A 1 196 ? 16.413 10.574 -25.943 1.00 55.06 196 SER A O 1
ATOM 1517 N N . GLY A 1 197 ? 14.340 9.685 -26.026 1.00 55.91 197 GLY A N 1
ATOM 1518 C CA . GLY A 1 197 ? 13.711 10.870 -26.603 1.00 55.91 197 GLY A CA 1
ATOM 1519 C C . GLY A 1 197 ? 13.816 12.093 -25.677 1.00 55.91 197 GLY A C 1
ATOM 1520 O O . GLY A 1 197 ? 14.263 12.004 -24.530 1.00 55.91 197 GLY A O 1
ATOM 1521 N N . ASN A 1 198 ? 13.373 13.252 -26.168 1.00 56.19 198 ASN A N 1
ATOM 1522 C CA . ASN A 1 198 ? 13.386 14.500 -25.400 1.00 56.19 198 ASN A CA 1
ATOM 1523 C C . ASN A 1 198 ? 12.678 14.331 -24.037 1.00 56.19 198 ASN A C 1
ATOM 1525 O O . ASN A 1 198 ? 11.551 13.844 -23.983 1.00 56.19 198 ASN A O 1
ATOM 1529 N N . GLY A 1 199 ? 13.335 14.753 -22.947 1.00 63.16 199 GLY A N 1
ATOM 1530 C CA . GLY A 1 199 ? 12.778 14.747 -21.582 1.00 63.16 199 GLY A CA 1
ATOM 1531 C C . GLY A 1 199 ? 13.402 13.744 -20.600 1.00 63.16 199 GLY A C 1
ATOM 1532 O O . GLY A 1 199 ? 13.083 13.791 -19.409 1.00 63.16 199 GLY A O 1
ATOM 1533 N N . PHE A 1 200 ? 14.319 12.887 -21.061 1.00 72.00 200 PHE A N 1
ATOM 1534 C CA . PHE A 1 200 ? 15.033 11.927 -20.214 1.00 72.00 200 PHE A CA 1
ATOM 1535 C C . PHE A 1 200 ? 16.547 12.162 -20.229 1.00 72.00 200 PHE A C 1
ATOM 1537 O O . PHE A 1 200 ? 17.130 12.449 -21.272 1.00 72.00 200 PHE A O 1
ATOM 1544 N N . LEU A 1 201 ? 17.197 11.989 -19.077 1.00 75.62 201 LEU A N 1
ATOM 1545 C CA . LEU A 1 201 ? 18.655 11.926 -18.968 1.00 75.62 201 LEU A CA 1
ATOM 1546 C C . LEU A 1 201 ? 19.118 10.478 -18.875 1.00 75.62 201 LEU A C 1
ATOM 1548 O O . LEU A 1 201 ? 18.605 9.723 -18.050 1.00 75.62 201 LEU A O 1
ATOM 1552 N N . VAL A 1 202 ? 20.133 10.118 -19.662 1.00 80.56 202 VAL A N 1
ATOM 1553 C CA . VAL A 1 202 ? 20.810 8.819 -19.569 1.00 80.56 202 VAL A CA 1
ATOM 1554 C C . VAL A 1 202 ? 22.201 9.016 -18.975 1.00 80.56 202 VAL A C 1
ATOM 1556 O O . VAL A 1 202 ? 23.089 9.576 -19.613 1.00 80.56 202 VAL A O 1
ATOM 1559 N N . GLY A 1 203 ? 22.395 8.540 -17.748 1.00 80.31 203 GLY A N 1
ATOM 1560 C CA . GLY A 1 203 ? 23.686 8.513 -17.066 1.00 80.31 203 GLY A CA 1
ATOM 1561 C C . GLY A 1 203 ? 24.306 7.118 -17.102 1.00 80.31 203 GLY A C 1
ATOM 1562 O O . GLY A 1 203 ? 23.611 6.120 -16.914 1.00 80.31 203 GLY A O 1
ATOM 1563 N N . ARG A 1 204 ? 25.623 7.033 -17.314 1.00 82.88 204 ARG A N 1
ATOM 1564 C CA . ARG A 1 204 ? 26.391 5.782 -17.199 1.00 82.88 204 ARG A CA 1
ATOM 1565 C C . ARG A 1 204 ? 27.528 5.978 -16.206 1.00 82.88 204 ARG A C 1
ATOM 1567 O O . ARG A 1 204 ? 28.420 6.783 -16.454 1.00 82.88 204 ARG A O 1
ATOM 1574 N N . ALA A 1 205 ? 27.493 5.260 -15.089 1.00 80.31 205 ALA A N 1
ATOM 1575 C CA . ALA A 1 205 ? 28.514 5.345 -14.048 1.00 80.31 205 ALA A CA 1
ATOM 1576 C C . ALA A 1 205 ? 28.615 4.019 -13.288 1.00 80.31 205 ALA A C 1
ATOM 1578 O O . ALA A 1 205 ? 27.602 3.378 -13.030 1.00 80.31 205 ALA A O 1
ATOM 1579 N N . ALA A 1 206 ? 29.837 3.609 -12.930 1.00 78.56 206 ALA A N 1
ATOM 1580 C CA . ALA A 1 206 ? 30.102 2.413 -12.118 1.00 78.56 206 ALA A CA 1
ATOM 1581 C C . ALA A 1 206 ? 29.403 1.122 -12.614 1.00 78.56 206 ALA A C 1
ATOM 1583 O O . ALA A 1 206 ? 28.931 0.318 -11.817 1.00 78.56 206 ALA A O 1
ATOM 1584 N N . GLY A 1 207 ? 29.302 0.931 -13.935 1.00 76.56 207 GLY A N 1
ATOM 1585 C CA . GLY A 1 207 ? 28.638 -0.236 -14.537 1.00 76.56 207 GLY A CA 1
ATOM 1586 C C . GLY A 1 207 ? 27.105 -0.170 -14.578 1.00 76.56 207 GLY A C 1
ATOM 1587 O O . GLY A 1 207 ? 26.485 -1.041 -15.181 1.00 76.56 207 GLY A O 1
ATOM 1588 N N . ARG A 1 208 ? 26.495 0.879 -14.014 1.00 82.44 208 ARG A N 1
ATOM 1589 C CA . ARG A 1 208 ? 25.051 1.134 -14.037 1.00 82.44 208 ARG A CA 1
ATOM 1590 C C . ARG A 1 208 ? 24.688 2.087 -15.172 1.00 82.44 208 ARG A C 1
ATOM 1592 O O . ARG A 1 208 ? 25.374 3.086 -15.398 1.00 82.44 208 ARG A O 1
ATOM 1599 N N . THR A 1 209 ? 23.588 1.795 -15.865 1.00 85.69 209 THR A N 1
ATOM 1600 C CA . THR A 1 209 ? 22.941 2.738 -16.793 1.00 85.69 209 THR A CA 1
ATOM 1601 C C . THR A 1 209 ? 21.632 3.203 -16.174 1.00 85.69 209 THR A C 1
ATOM 1603 O O . THR A 1 209 ? 20.775 2.374 -15.891 1.00 85.69 209 THR A O 1
ATOM 1606 N N . THR A 1 210 ? 21.476 4.507 -15.965 1.00 87.88 210 THR A N 1
ATOM 1607 C CA . THR A 1 210 ? 20.300 5.119 -15.334 1.00 87.88 210 THR A CA 1
ATOM 1608 C C . THR A 1 210 ? 19.595 6.027 -16.330 1.00 87.88 210 THR A C 1
ATOM 1610 O O . THR A 1 210 ? 20.235 6.889 -16.925 1.00 87.88 210 THR A O 1
ATOM 1613 N N . VAL A 1 211 ? 18.285 5.858 -16.477 1.00 88.06 211 VAL A N 1
ATOM 1614 C CA . VAL A 1 211 ? 17.389 6.743 -17.222 1.00 88.06 211 VAL A CA 1
ATOM 1615 C C . VAL A 1 211 ? 16.519 7.492 -16.217 1.00 88.06 211 VAL A C 1
ATOM 1617 O O . VAL A 1 211 ? 15.806 6.858 -15.440 1.00 88.06 211 VAL A O 1
ATOM 1620 N N . THR A 1 212 ? 16.556 8.821 -16.233 1.00 87.50 212 THR A N 1
ATOM 1621 C CA . THR A 1 212 ? 15.789 9.678 -15.313 1.00 87.50 212 THR A CA 1
ATOM 1622 C C . THR A 1 212 ? 14.874 10.608 -16.093 1.00 87.50 212 THR A C 1
ATOM 1624 O O . THR A 1 212 ? 15.326 11.258 -17.034 1.00 87.50 212 THR A O 1
ATOM 1627 N N . ALA A 1 213 ? 13.610 10.708 -15.686 1.00 83.88 213 ALA A N 1
ATOM 1628 C CA . ALA A 1 213 ? 12.675 11.688 -16.221 1.00 83.88 213 ALA A CA 1
ATOM 1629 C C . ALA A 1 213 ? 12.869 13.039 -15.516 1.00 83.88 213 ALA A C 1
ATOM 1631 O O . ALA A 1 213 ? 12.787 13.116 -14.290 1.00 83.88 213 ALA A O 1
ATOM 1632 N N . LEU A 1 214 ? 13.154 14.095 -16.283 1.00 71.75 214 LEU A N 1
ATOM 1633 C CA . LEU A 1 214 ? 13.562 15.393 -15.730 1.00 71.75 214 LEU A CA 1
ATOM 1634 C C . LEU A 1 214 ? 12.415 16.190 -15.107 1.00 71.75 214 LEU A C 1
ATOM 1636 O O . LEU A 1 214 ? 12.548 16.700 -14.000 1.00 71.75 214 LEU A O 1
ATOM 1640 N N . GLU A 1 215 ? 11.295 16.298 -15.819 1.00 75.81 215 GLU A N 1
ATOM 1641 C CA . GLU A 1 215 ? 10.170 17.167 -15.430 1.00 75.81 215 GLU A CA 1
ATOM 1642 C C . GLU A 1 215 ? 8.853 16.400 -15.284 1.00 75.81 215 GLU A C 1
ATOM 1644 O O . GLU A 1 215 ? 7.810 16.969 -14.966 1.00 75.81 215 GLU A O 1
ATOM 1649 N N . GLN A 1 216 ? 8.882 15.090 -15.524 1.00 78.50 216 GLN A N 1
ATOM 1650 C CA . GLN A 1 216 ? 7.681 14.276 -15.490 1.00 78.50 216 GLN A CA 1
ATOM 1651 C C . GLN A 1 216 ? 7.405 13.800 -14.069 1.00 78.50 216 GLN A C 1
ATOM 1653 O O . GLN A 1 216 ? 8.272 13.265 -13.374 1.00 78.50 216 GLN A O 1
ATOM 1658 N N . VAL A 1 217 ? 6.154 13.978 -13.667 1.00 89.81 217 VAL A N 1
ATOM 1659 C CA . VAL A 1 217 ? 5.608 13.436 -12.430 1.00 89.81 217 VAL A CA 1
ATOM 1660 C C . VAL A 1 217 ? 4.579 12.372 -12.773 1.00 89.81 217 VAL A C 1
ATOM 1662 O O . VAL A 1 217 ? 3.844 12.510 -13.750 1.00 89.81 217 VAL A O 1
ATOM 1665 N N . LEU A 1 218 ? 4.514 11.319 -11.963 1.00 92.19 218 LEU A N 1
ATOM 1666 C CA . LEU A 1 218 ? 3.561 10.231 -12.152 1.00 92.19 218 LEU A CA 1
ATOM 1667 C C . LEU A 1 218 ? 2.615 10.190 -10.955 1.00 92.19 218 LEU A C 1
ATOM 1669 O O . LEU A 1 218 ? 3.018 9.827 -9.848 1.00 92.19 218 LEU A O 1
ATOM 1673 N N . ASN A 1 219 ? 1.367 10.612 -11.144 1.00 93.50 219 ASN A N 1
ATOM 1674 C CA . ASN A 1 219 ? 0.388 10.634 -10.056 1.00 93.50 219 ASN A CA 1
ATOM 1675 C C . ASN A 1 219 ? -0.115 9.216 -9.728 1.00 93.50 219 ASN A C 1
ATOM 1677 O O . ASN A 1 219 ? 0.042 8.310 -10.550 1.00 93.50 219 ASN A O 1
ATOM 1681 N N . PRO A 1 220 ? -0.731 9.011 -8.550 1.00 92.62 220 PRO A N 1
ATOM 1682 C CA . PRO A 1 220 ? -1.347 7.737 -8.187 1.00 92.62 220 PRO A CA 1
ATOM 1683 C C . PRO A 1 220 ? -2.266 7.186 -9.283 1.00 92.62 220 PRO A C 1
ATOM 1685 O O . PRO A 1 220 ? -3.124 7.902 -9.801 1.00 92.62 220 PRO A O 1
ATOM 1688 N N . GLY A 1 221 ? -2.078 5.916 -9.639 1.00 90.50 221 GLY A N 1
ATOM 1689 C CA . GLY A 1 221 ? -2.854 5.206 -10.657 1.00 90.50 221 GLY A CA 1
ATOM 1690 C C . GLY A 1 221 ? -2.525 5.574 -12.106 1.00 90.50 221 GLY A C 1
ATOM 1691 O O . GLY A 1 221 ? -3.125 5.006 -13.015 1.00 90.50 221 GLY A O 1
ATOM 1692 N N . GLN A 1 222 ? -1.597 6.504 -12.354 1.00 93.81 222 GLN A N 1
ATOM 1693 C CA . GLN A 1 222 ? -1.186 6.847 -13.712 1.00 93.81 222 GLN A CA 1
ATOM 1694 C C . GLN A 1 222 ? -0.117 5.888 -14.235 1.00 93.81 222 GLN A C 1
ATOM 1696 O O . GLN A 1 222 ? 0.799 5.486 -13.511 1.00 93.81 222 GLN A O 1
ATOM 1701 N N . SER A 1 223 ? -0.217 5.604 -15.530 1.00 93.06 223 SER A N 1
ATOM 1702 C CA . SER A 1 223 ? 0.797 4.917 -16.322 1.00 93.06 223 SER A CA 1
ATOM 1703 C C . SER A 1 223 ? 1.328 5.864 -17.388 1.00 93.06 223 SER A C 1
ATOM 1705 O O . SER A 1 223 ? 0.573 6.659 -17.952 1.00 93.06 223 SER A O 1
ATOM 1707 N N . MET A 1 224 ? 2.623 5.784 -17.672 1.00 88.25 224 MET A N 1
ATOM 1708 C CA . MET A 1 224 ? 3.237 6.556 -18.740 1.00 88.25 224 MET A CA 1
ATOM 1709 C C . MET A 1 224 ? 4.320 5.768 -19.478 1.00 88.25 224 MET A C 1
ATOM 1711 O O . MET A 1 224 ? 5.110 5.065 -18.837 1.00 88.25 224 MET A O 1
ATOM 1715 N N . PRO A 1 225 ? 4.434 5.928 -20.807 1.00 87.00 225 PRO A N 1
ATOM 1716 C CA . PRO A 1 225 ? 5.626 5.517 -21.535 1.00 87.00 225 PRO A CA 1
ATOM 1717 C C . PRO A 1 225 ? 6.856 6.197 -20.928 1.00 87.00 225 PRO A C 1
ATOM 1719 O O . PRO A 1 225 ? 6.917 7.423 -20.851 1.00 87.00 225 PRO A O 1
ATOM 1722 N N . PHE A 1 226 ? 7.816 5.398 -20.472 1.00 85.25 226 PHE A N 1
ATOM 1723 C CA . PHE A 1 226 ? 8.977 5.877 -19.729 1.00 85.25 226 PHE A CA 1
ATOM 1724 C C . PHE A 1 226 ? 10.260 5.833 -20.553 1.00 85.25 226 PHE A C 1
ATOM 1726 O O . PHE A 1 226 ? 11.066 6.749 -20.498 1.00 85.25 226 PHE A O 1
ATOM 1733 N N . HIS A 1 227 ? 10.493 4.774 -21.322 1.00 84.50 227 HIS A N 1
ATOM 1734 C CA . HIS A 1 227 ? 11.695 4.703 -22.147 1.00 84.50 227 HIS A CA 1
ATOM 1735 C C . HIS A 1 227 ? 11.516 3.757 -23.330 1.00 84.50 227 HIS A C 1
ATOM 1737 O O . HIS A 1 227 ? 10.760 2.792 -23.247 1.00 84.50 227 HIS A O 1
ATOM 1743 N N . LEU A 1 228 ? 12.244 4.008 -24.417 1.00 83.56 228 LEU A N 1
ATOM 1744 C CA . LEU A 1 228 ? 12.270 3.156 -25.599 1.00 83.56 228 LEU A CA 1
ATOM 1745 C C . LEU A 1 228 ? 13.697 2.663 -25.848 1.00 83.56 228 LEU A C 1
ATOM 1747 O O . LEU A 1 228 ? 14.550 3.400 -26.335 1.00 83.56 228 LEU A O 1
ATOM 1751 N N . ALA A 1 229 ? 13.953 1.394 -25.552 1.00 81.50 229 ALA A N 1
ATOM 1752 C CA . ALA A 1 229 ? 15.204 0.762 -25.950 1.00 81.50 229 ALA A CA 1
ATOM 1753 C C . ALA A 1 229 ? 15.061 0.173 -27.359 1.00 81.50 229 ALA A C 1
ATOM 1755 O O . ALA A 1 229 ? 14.046 -0.443 -27.683 1.00 81.50 229 ALA A O 1
ATOM 1756 N N . THR A 1 230 ? 16.082 0.335 -28.199 1.00 82.50 230 THR A N 1
ATOM 1757 C CA . THR A 1 230 ? 16.093 -0.200 -29.565 1.00 82.50 230 THR A CA 1
ATOM 1758 C C . THR A 1 230 ? 17.173 -1.262 -29.715 1.00 82.50 230 THR A C 1
ATOM 1760 O O . THR A 1 230 ? 18.368 -1.007 -29.559 1.00 82.50 230 THR A O 1
ATOM 1763 N N . LEU A 1 231 ? 16.736 -2.469 -30.055 1.00 82.69 231 LEU A N 1
ATOM 1764 C CA . LEU A 1 231 ? 17.583 -3.580 -30.457 1.00 82.69 231 LEU A CA 1
ATOM 1765 C C . LEU A 1 231 ? 17.719 -3.545 -31.976 1.00 82.69 231 LEU A C 1
ATOM 1767 O O . LEU A 1 231 ? 16.717 -3.500 -32.693 1.00 82.69 231 LEU A O 1
ATOM 1771 N N . LEU A 1 232 ? 18.953 -3.578 -32.466 1.00 85.69 232 LEU A N 1
ATOM 1772 C CA . LEU A 1 232 ? 19.227 -3.720 -33.889 1.00 85.69 232 LEU A CA 1
ATOM 1773 C C . LEU A 1 232 ? 19.555 -5.182 -34.179 1.00 85.69 232 LEU A C 1
ATOM 1775 O O . LEU A 1 232 ? 20.589 -5.685 -33.736 1.00 85.69 232 LEU A O 1
ATOM 1779 N N . ALA A 1 233 ? 18.671 -5.843 -34.921 1.00 87.38 233 ALA A N 1
ATOM 1780 C CA . ALA A 1 233 ? 18.950 -7.137 -35.510 1.00 87.38 233 ALA A CA 1
ATOM 1781 C C . ALA A 1 233 ? 19.488 -6.943 -36.930 1.00 87.38 233 ALA A C 1
ATOM 1783 O O . ALA A 1 233 ? 18.929 -6.164 -37.705 1.00 87.38 233 ALA A O 1
ATOM 1784 N N . THR A 1 234 ? 20.553 -7.655 -37.279 1.00 89.00 234 THR A N 1
ATOM 1785 C CA . THR A 1 234 ? 21.153 -7.628 -38.616 1.00 89.00 234 THR A CA 1
ATOM 1786 C C . THR A 1 234 ? 21.271 -9.034 -39.188 1.00 89.00 234 THR A C 1
ATOM 1788 O O . THR A 1 234 ? 21.359 -10.009 -38.446 1.00 89.00 234 THR A O 1
ATOM 1791 N N . ARG A 1 235 ? 21.256 -9.168 -40.513 1.00 89.12 235 ARG A N 1
ATOM 1792 C CA . ARG A 1 235 ? 21.559 -10.431 -41.197 1.00 89.12 235 ARG A CA 1
ATOM 1793 C C . ARG A 1 235 ? 22.284 -10.192 -42.510 1.00 89.12 235 ARG A C 1
ATOM 1795 O O . ARG A 1 235 ? 22.038 -9.193 -43.191 1.00 89.12 235 ARG A O 1
ATOM 1802 N N . ASN A 1 236 ? 23.106 -11.156 -42.912 1.00 86.50 236 ASN A N 1
ATOM 1803 C CA . ASN A 1 236 ? 23.440 -11.310 -44.322 1.00 86.50 236 ASN A CA 1
ATOM 1804 C C . ASN A 1 236 ? 22.334 -12.101 -45.026 1.00 86.50 236 ASN A C 1
ATOM 1806 O O . ASN A 1 236 ? 21.525 -12.795 -44.406 1.00 86.50 236 ASN A O 1
ATOM 1810 N N . ARG A 1 237 ? 22.271 -11.975 -46.351 1.00 77.75 237 ARG A N 1
ATOM 1811 C CA . ARG A 1 237 ? 21.227 -12.614 -47.156 1.00 77.75 237 ARG A CA 1
ATOM 1812 C C . ARG A 1 237 ? 21.295 -14.137 -46.976 1.00 77.75 237 ARG A C 1
ATOM 1814 O O . ARG A 1 237 ? 22.349 -14.717 -47.197 1.00 77.75 237 ARG A O 1
ATOM 1821 N N . ALA A 1 238 ? 20.167 -14.751 -46.614 1.00 77.25 238 ALA A N 1
ATOM 1822 C CA . ALA A 1 238 ? 20.034 -16.181 -46.297 1.00 77.25 238 ALA A CA 1
ATOM 1823 C C . ALA A 1 238 ? 20.760 -16.673 -45.022 1.00 77.25 238 ALA A C 1
ATOM 1825 O O . ALA A 1 238 ? 20.786 -17.876 -44.772 1.00 77.25 238 ALA A O 1
ATOM 1826 N N . GLU A 1 239 ? 21.278 -15.770 -44.183 1.00 86.56 239 GLU A N 1
ATOM 1827 C CA . GLU A 1 239 ? 21.777 -16.098 -42.842 1.00 86.56 239 GLU A CA 1
ATOM 1828 C C . GLU A 1 239 ? 20.723 -15.785 -41.760 1.00 86.56 239 GLU A C 1
ATOM 1830 O O . GLU A 1 239 ? 19.834 -14.950 -41.977 1.00 86.56 239 GLU A O 1
ATOM 1835 N N . PRO A 1 240 ? 20.788 -16.439 -40.582 1.00 86.94 240 PRO A N 1
ATOM 1836 C CA . PRO A 1 240 ? 19.938 -16.098 -39.449 1.00 86.94 240 PRO A CA 1
ATOM 1837 C C . PRO A 1 240 ? 20.104 -14.637 -39.025 1.00 86.94 240 PRO A C 1
ATOM 1839 O O . PRO A 1 240 ? 21.189 -14.066 -39.106 1.00 86.94 240 PRO A O 1
ATOM 1842 N N . TRP A 1 241 ? 19.033 -14.055 -38.488 1.00 88.12 241 TRP A N 1
ATOM 1843 C CA . TRP A 1 241 ? 19.123 -12.772 -37.803 1.00 88.12 241 TRP A CA 1
ATOM 1844 C C . TRP A 1 241 ? 20.044 -12.869 -36.583 1.00 88.12 241 TRP A C 1
ATOM 1846 O O . TRP A 1 241 ? 19.951 -13.801 -35.775 1.00 88.12 241 TRP A O 1
ATOM 1856 N N . MET A 1 242 ? 20.888 -11.856 -36.438 1.00 85.38 242 MET A N 1
ATOM 1857 C CA . MET A 1 242 ? 21.874 -11.688 -35.383 1.00 85.38 242 MET A CA 1
ATOM 1858 C C . MET A 1 242 ? 21.548 -10.440 -34.566 1.00 85.38 242 MET A C 1
ATOM 1860 O O . MET A 1 242 ? 21.156 -9.419 -35.123 1.00 85.38 242 MET A O 1
ATOM 1864 N N . ILE A 1 243 ? 21.743 -10.500 -33.251 1.00 80.31 243 ILE A N 1
ATOM 1865 C CA . ILE A 1 243 ? 21.826 -9.321 -32.382 1.00 80.31 243 ILE A CA 1
ATOM 1866 C C . ILE A 1 243 ? 23.220 -9.332 -31.770 1.00 80.31 243 ILE A C 1
ATOM 1868 O O . ILE A 1 243 ? 23.630 -10.309 -31.137 1.00 80.31 243 ILE A O 1
ATOM 1872 N N . ALA A 1 244 ? 23.956 -8.243 -31.984 1.00 76.25 244 ALA A N 1
ATOM 1873 C CA . ALA A 1 244 ? 25.380 -8.176 -31.682 1.00 76.25 244 ALA A CA 1
ATOM 1874 C C . ALA A 1 244 ? 26.141 -9.381 -32.273 1.00 76.25 244 ALA A C 1
ATOM 1876 O O . ALA A 1 244 ? 26.163 -9.543 -33.488 1.00 76.25 244 ALA A O 1
ATOM 1877 N N . ALA A 1 245 ? 26.751 -10.225 -31.437 1.00 75.31 245 ALA A N 1
ATOM 1878 C CA . ALA A 1 245 ? 27.537 -11.383 -31.870 1.00 75.31 245 ALA A CA 1
ATOM 1879 C C . ALA A 1 245 ? 26.785 -12.728 -31.774 1.00 75.31 245 ALA A C 1
ATOM 1881 O O . ALA A 1 245 ? 27.395 -13.780 -31.941 1.00 75.31 245 ALA A O 1
ATOM 1882 N N . SER A 1 246 ? 25.485 -12.731 -31.461 1.00 79.81 246 SER A N 1
ATOM 1883 C CA . SER A 1 246 ? 24.700 -13.953 -31.221 1.00 79.81 246 SER A CA 1
ATOM 1884 C C . SER A 1 246 ? 23.488 -14.047 -32.142 1.00 79.81 246 SER A C 1
ATOM 1886 O O . SER A 1 246 ? 22.893 -13.032 -32.500 1.00 79.81 246 SER A O 1
ATOM 1888 N N . THR A 1 247 ? 23.087 -15.270 -32.502 1.00 85.25 247 THR A N 1
ATOM 1889 C CA . THR A 1 247 ? 21.822 -15.476 -33.227 1.00 85.25 247 THR A CA 1
ATOM 1890 C C . THR A 1 247 ? 20.654 -15.020 -32.360 1.00 85.25 247 THR A C 1
ATOM 1892 O O . THR A 1 247 ? 20.692 -15.183 -31.139 1.00 85.25 247 THR A O 1
ATOM 1895 N N . VAL A 1 248 ? 19.590 -14.490 -32.964 1.00 83.69 248 VAL A N 1
ATOM 1896 C CA . VAL A 1 248 ? 18.442 -13.999 -32.183 1.00 83.69 248 VAL A CA 1
ATOM 1897 C C . VAL A 1 248 ? 17.797 -15.100 -31.342 1.00 83.69 248 VAL A C 1
ATOM 1899 O O . VAL A 1 248 ? 17.404 -14.834 -30.214 1.00 83.69 248 VAL A O 1
ATOM 1902 N N . ARG A 1 249 ? 17.757 -16.351 -31.816 1.00 82.12 249 ARG A N 1
ATOM 1903 C CA . ARG A 1 249 ? 17.203 -17.473 -31.033 1.00 82.12 249 ARG A CA 1
ATOM 1904 C C . ARG A 1 249 ? 17.996 -17.772 -29.759 1.00 82.12 249 ARG A C 1
ATOM 1906 O O . ARG A 1 249 ? 17.400 -18.171 -28.768 1.00 82.12 249 ARG A O 1
ATOM 1913 N N . SER A 1 250 ? 19.314 -17.576 -29.786 1.00 80.12 250 SER A N 1
ATOM 1914 C CA . SER A 1 250 ? 20.188 -17.715 -28.612 1.00 80.12 250 SER A CA 1
ATOM 1915 C C . SER A 1 250 ? 20.321 -16.419 -27.804 1.00 80.12 250 SER A C 1
ATOM 1917 O O . SER A 1 250 ? 20.993 -16.398 -26.772 1.00 80.12 250 SER A O 1
ATOM 1919 N N . ALA A 1 251 ? 19.736 -15.320 -28.284 1.00 76.81 251 ALA A N 1
ATOM 1920 C CA . ALA A 1 251 ? 19.762 -14.054 -27.581 1.00 76.81 251 ALA A CA 1
ATOM 1921 C C . ALA A 1 251 ? 18.786 -14.084 -26.398 1.00 76.81 251 ALA A C 1
ATOM 1923 O O . ALA A 1 251 ? 17.758 -14.757 -26.416 1.00 76.81 251 ALA A O 1
ATOM 1924 N N . SER A 1 252 ? 19.114 -13.346 -25.351 1.00 80.50 252 SER A N 1
ATOM 1925 C CA . SER A 1 252 ? 18.243 -13.115 -24.209 1.00 80.50 252 SER A CA 1
ATOM 1926 C C . SER A 1 252 ? 18.627 -11.800 -23.557 1.00 80.50 252 SER A C 1
ATOM 1928 O O . SER A 1 252 ? 19.805 -11.486 -23.395 1.00 80.50 252 SER A O 1
ATOM 1930 N N . ILE A 1 253 ? 17.621 -11.029 -23.185 1.00 82.81 253 ILE A N 1
ATOM 1931 C CA . ILE A 1 253 ? 17.786 -9.887 -22.306 1.00 82.81 253 ILE A CA 1
ATOM 1932 C C . ILE A 1 253 ? 17.450 -10.385 -20.921 1.00 82.81 253 ILE A C 1
ATOM 1934 O O . ILE A 1 253 ? 16.351 -10.881 -20.706 1.00 82.81 253 ILE A O 1
ATOM 1938 N N . ASP A 1 254 ? 18.388 -10.254 -19.999 1.00 86.19 254 ASP A N 1
ATOM 1939 C CA . ASP A 1 254 ? 18.140 -10.507 -18.595 1.00 86.19 254 ASP A CA 1
ATOM 1940 C C . ASP A 1 254 ? 18.834 -9.424 -17.769 1.00 86.19 254 ASP A C 1
ATOM 1942 O O . ASP A 1 254 ? 20.049 -9.452 -17.545 1.00 86.19 254 ASP A O 1
ATOM 1946 N N . TRP A 1 255 ? 18.054 -8.401 -17.431 1.00 87.31 255 TRP A N 1
ATOM 1947 C CA . TRP A 1 255 ? 18.520 -7.196 -16.760 1.00 87.31 255 TRP A CA 1
ATOM 1948 C C . TRP A 1 255 ? 18.017 -7.170 -15.328 1.00 87.31 255 TRP A C 1
ATOM 1950 O O . TRP A 1 255 ? 16.810 -7.192 -15.086 1.00 87.31 255 TRP A O 1
ATOM 1960 N N . GLU A 1 256 ? 18.951 -7.055 -14.389 1.00 90.44 256 GLU A N 1
ATOM 1961 C CA . GLU A 1 256 ? 18.647 -6.638 -13.024 1.00 90.44 256 GLU A CA 1
ATOM 1962 C C . GLU A 1 256 ? 18.465 -5.126 -13.025 1.00 90.44 256 GLU A C 1
ATOM 1964 O O . GLU A 1 256 ? 19.329 -4.388 -13.514 1.00 90.44 256 GLU A O 1
ATOM 1969 N N . ILE A 1 257 ? 17.328 -4.673 -12.508 1.00 91.62 257 ILE A N 1
ATOM 1970 C CA . ILE A 1 257 ? 16.940 -3.270 -12.564 1.00 91.62 257 ILE A CA 1
ATOM 1971 C C . ILE A 1 257 ? 16.599 -2.732 -11.180 1.00 91.62 257 ILE A C 1
ATOM 1973 O O . ILE A 1 257 ? 16.274 -3.482 -10.262 1.00 91.62 257 ILE A O 1
ATOM 1977 N N . GLU A 1 258 ? 16.626 -1.414 -11.057 1.00 94.56 258 GLU A N 1
ATOM 1978 C CA . GLU A 1 258 ? 16.203 -0.685 -9.870 1.00 94.56 258 GLU A CA 1
ATOM 1979 C C . GLU A 1 258 ? 15.336 0.503 -10.288 1.00 94.56 258 GLU A C 1
ATOM 1981 O O . GLU A 1 258 ? 15.713 1.281 -11.170 1.00 94.56 258 GLU A O 1
ATOM 1986 N N . LEU A 1 259 ? 14.165 0.620 -9.667 1.00 94.88 259 LEU A N 1
ATOM 1987 C CA . LEU A 1 259 ? 13.245 1.740 -9.823 1.00 94.88 259 LEU A CA 1
ATOM 1988 C C . LEU A 1 259 ? 13.392 2.675 -8.632 1.00 94.88 259 LEU A C 1
ATOM 1990 O O . LEU A 1 259 ? 13.377 2.215 -7.489 1.00 94.88 259 LEU A O 1
ATOM 1994 N N . S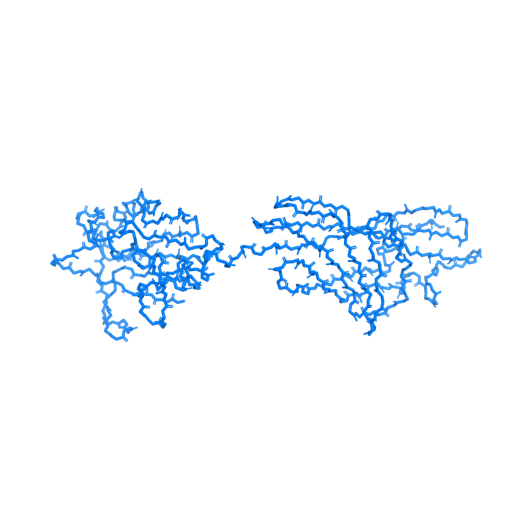ER A 1 260 ? 13.467 3.975 -8.897 1.00 92.88 260 SER A N 1
ATOM 1995 C 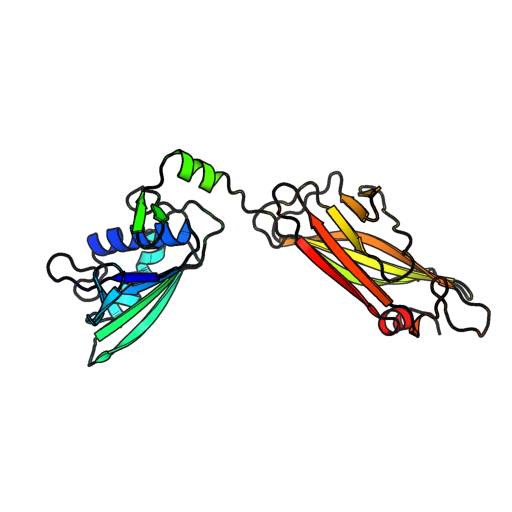CA . SER A 1 260 ? 13.616 4.977 -7.845 1.00 92.88 260 SER A CA 1
ATOM 1996 C C . SER A 1 260 ? 12.806 6.230 -8.156 1.00 92.88 260 SER A C 1
ATOM 1998 O O . SER A 1 260 ? 12.659 6.629 -9.310 1.00 92.88 260 SER A O 1
ATOM 2000 N N . ALA A 1 261 ? 12.315 6.872 -7.106 1.00 92.44 261 ALA A N 1
ATOM 2001 C CA . ALA A 1 261 ? 11.690 8.187 -7.131 1.00 92.44 261 ALA A CA 1
ATOM 2002 C C . ALA A 1 261 ? 12.028 8.921 -5.831 1.00 92.44 261 ALA A C 1
ATOM 2004 O O . ALA A 1 261 ? 12.510 8.323 -4.865 1.00 92.44 261 ALA A O 1
ATOM 2005 N N . GLU A 1 262 ? 11.766 10.220 -5.794 1.00 88.81 262 GLU A N 1
ATOM 2006 C CA . GLU A 1 262 ? 11.899 11.010 -4.575 1.00 88.81 262 GLU A CA 1
ATOM 2007 C C . GLU A 1 262 ? 11.070 10.397 -3.430 1.00 88.81 262 GLU A C 1
ATOM 2009 O O . GLU A 1 262 ? 9.896 10.068 -3.609 1.00 88.81 262 GLU A O 1
ATOM 2014 N N . ASN A 1 263 ? 11.683 10.243 -2.251 1.00 84.06 263 ASN A N 1
ATOM 2015 C CA . ASN A 1 263 ? 11.072 9.648 -1.053 1.00 84.06 263 ASN A CA 1
ATOM 2016 C C . ASN A 1 263 ? 10.581 8.192 -1.218 1.00 84.06 263 ASN A C 1
ATOM 2018 O O . ASN A 1 263 ? 9.804 7.707 -0.396 1.00 84.06 263 ASN A O 1
ATOM 2022 N N . MET A 1 264 ? 11.051 7.476 -2.245 1.00 86.50 264 MET A N 1
ATOM 2023 C CA . MET A 1 264 ? 10.806 6.047 -2.453 1.00 86.50 264 MET A CA 1
ATOM 2024 C C . MET A 1 264 ? 12.066 5.246 -2.125 1.00 86.50 264 MET A C 1
ATOM 2026 O O . MET A 1 264 ? 13.159 5.589 -2.575 1.00 86.50 264 MET A O 1
ATOM 2030 N N . LEU A 1 265 ? 11.925 4.152 -1.369 1.00 83.62 265 LEU A N 1
ATOM 2031 C CA . LEU A 1 265 ? 13.017 3.184 -1.247 1.00 83.62 265 LEU A CA 1
ATOM 2032 C C . LEU A 1 265 ? 13.288 2.560 -2.624 1.00 83.62 265 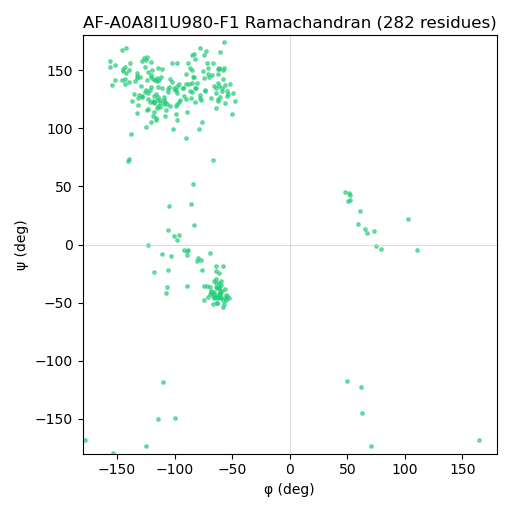LEU A C 1
ATOM 2034 O O . LEU A 1 265 ? 12.324 2.156 -3.280 1.00 83.62 265 LEU A O 1
ATOM 2038 N N . PRO A 1 266 ? 14.557 2.437 -3.056 1.00 88.75 266 PRO A N 1
ATOM 2039 C CA . PRO A 1 266 ? 14.869 1.813 -4.332 1.00 88.75 266 PRO A CA 1
ATOM 2040 C C . PRO A 1 266 ? 14.259 0.415 -4.414 1.00 88.75 266 PRO A C 1
ATOM 2042 O O . PRO A 1 266 ? 14.422 -0.409 -3.509 1.00 88.75 266 PRO A O 1
ATOM 2045 N N . LYS A 1 267 ? 13.517 0.165 -5.490 1.00 92.25 267 LYS A N 1
ATOM 2046 C CA . LYS A 1 267 ? 12.765 -1.072 -5.672 1.00 92.25 267 LYS A CA 1
ATOM 2047 C C . LYS A 1 267 ? 13.436 -1.930 -6.740 1.00 92.25 267 LYS A C 1
ATOM 2049 O O . LYS A 1 267 ? 13.474 -1.516 -7.902 1.00 92.25 267 LYS A O 1
ATOM 2054 N N . PRO A 1 268 ? 13.955 -3.116 -6.382 1.00 92.88 268 PRO A N 1
ATOM 2055 C CA . PRO A 1 268 ? 14.573 -4.000 -7.352 1.00 92.88 268 PRO A CA 1
ATOM 2056 C C . PRO A 1 268 ? 13.518 -4.604 -8.281 1.00 92.88 268 PRO A C 1
ATOM 2058 O O . PRO A 1 268 ? 12.366 -4.824 -7.900 1.00 92.88 268 PRO A O 1
ATOM 2061 N N . GLY A 1 269 ? 13.936 -4.923 -9.496 1.00 90.62 269 GLY A N 1
ATOM 2062 C CA . GLY A 1 269 ? 13.128 -5.629 -10.477 1.00 90.62 269 GLY A CA 1
ATOM 2063 C C . GLY A 1 269 ? 13.998 -6.405 -11.454 1.00 90.62 269 GLY A C 1
ATOM 2064 O O . GLY A 1 269 ? 15.229 -6.393 -11.377 1.00 90.62 269 GLY A O 1
ATOM 2065 N N . ARG A 1 270 ? 13.347 -7.070 -12.407 1.00 91.00 270 ARG A N 1
ATOM 2066 C CA . ARG A 1 270 ? 14.030 -7.815 -13.462 1.00 91.00 270 ARG A CA 1
ATOM 2067 C C . ARG A 1 270 ? 13.270 -7.696 -14.774 1.00 91.00 270 ARG A C 1
ATOM 2069 O O . ARG A 1 270 ? 12.044 -7.776 -14.783 1.00 91.00 270 ARG A O 1
ATOM 2076 N N . VAL A 1 271 ? 13.993 -7.517 -15.872 1.00 89.56 271 VAL A N 1
ATOM 2077 C CA . VAL A 1 271 ? 13.435 -7.537 -17.229 1.00 89.56 271 VAL A CA 1
ATOM 2078 C C . VAL A 1 271 ? 14.037 -8.724 -17.952 1.00 89.56 271 VAL A C 1
ATOM 2080 O O . VAL A 1 271 ? 15.251 -8.767 -18.148 1.00 89.56 271 VAL A O 1
ATOM 2083 N N . THR A 1 272 ? 13.188 -9.671 -18.348 1.00 89.75 272 THR A N 1
ATOM 2084 C CA . THR A 1 272 ? 13.617 -10.881 -19.049 1.00 89.75 272 THR A CA 1
ATOM 2085 C C . THR A 1 272 ? 12.893 -11.008 -20.381 1.00 89.75 272 THR A C 1
ATOM 2087 O O . THR A 1 272 ? 11.677 -11.171 -20.412 1.00 89.75 272 THR A O 1
ATOM 2090 N N . VAL A 1 273 ? 13.644 -10.957 -21.480 1.00 88.25 273 VAL A N 1
ATOM 2091 C CA . VAL A 1 273 ? 13.137 -11.147 -22.843 1.00 88.25 273 VAL A CA 1
ATOM 2092 C C . VAL A 1 273 ? 13.904 -12.289 -23.490 1.00 88.25 273 VAL A C 1
ATOM 2094 O O . VAL A 1 273 ? 15.131 -12.268 -23.552 1.00 88.25 273 VAL A O 1
ATOM 2097 N N . THR A 1 274 ? 13.191 -13.290 -23.986 1.00 88.19 274 THR A N 1
ATOM 2098 C CA . THR A 1 274 ? 13.797 -14.462 -24.631 1.00 88.19 274 THR A CA 1
ATOM 2099 C C . THR A 1 274 ? 14.021 -14.240 -26.124 1.00 88.19 274 THR A C 1
ATOM 2101 O O . THR A 1 274 ? 13.312 -13.470 -26.772 1.00 88.19 274 THR A O 1
ATOM 2104 N N . GLY A 1 275 ? 14.971 -14.971 -26.702 1.00 85.31 275 GLY A N 1
ATOM 2105 C CA . GLY A 1 275 ? 15.229 -14.960 -28.141 1.00 85.31 275 GLY A CA 1
ATOM 2106 C C . GLY A 1 275 ? 14.024 -15.385 -28.976 1.00 85.31 275 GLY A C 1
ATOM 2107 O O . GLY A 1 275 ? 13.816 -14.862 -30.067 1.00 85.31 275 GLY A O 1
ATOM 2108 N N . GLU A 1 276 ? 13.179 -16.270 -28.443 1.00 88.12 276 GLU A N 1
ATOM 2109 C CA . GLU A 1 276 ? 11.909 -16.651 -29.062 1.00 88.12 276 GLU A CA 1
ATOM 2110 C C . GLU A 1 276 ? 10.954 -15.454 -29.158 1.00 88.12 276 GLU A C 1
ATOM 2112 O O . GLU A 1 276 ? 10.488 -15.131 -30.254 1.00 88.12 276 GLU A O 1
ATOM 2117 N N . GLN A 1 277 ? 10.756 -14.728 -28.051 1.00 88.81 277 GLN A N 1
ATOM 2118 C CA . GLN A 1 277 ? 9.949 -13.505 -28.030 1.00 88.81 277 GLN A CA 1
ATOM 2119 C C . GLN A 1 277 ? 10.513 -12.423 -28.949 1.00 88.81 277 GLN A C 1
ATOM 2121 O O . GLN A 1 277 ? 9.741 -11.701 -29.562 1.00 88.81 277 GLN A O 1
ATOM 2126 N N . ILE A 1 278 ? 11.836 -12.290 -29.070 1.00 86.94 278 ILE A N 1
ATOM 2127 C CA . ILE A 1 278 ? 12.449 -11.337 -30.008 1.00 86.94 278 ILE A CA 1
ATOM 2128 C C . ILE A 1 278 ? 12.203 -11.793 -31.453 1.00 86.94 278 ILE A C 1
ATOM 2130 O O . ILE A 1 278 ? 11.843 -10.986 -32.312 1.00 86.94 278 ILE A O 1
ATOM 2134 N N . SER A 1 279 ? 12.348 -13.092 -31.722 1.00 87.19 279 SER A N 1
ATOM 2135 C CA . SER A 1 279 ? 12.231 -13.654 -33.068 1.00 87.19 279 SER A CA 1
ATOM 2136 C C . SER A 1 279 ? 10.840 -13.517 -33.679 1.00 87.19 279 SER A C 1
ATOM 2138 O O . SER A 1 279 ? 10.738 -13.326 -34.888 1.00 87.19 279 SER A O 1
ATOM 2140 N N . SER A 1 280 ? 9.776 -13.507 -32.866 1.00 89.69 280 SER A N 1
ATOM 2141 C CA . SER A 1 280 ? 8.410 -13.279 -33.356 1.00 89.69 280 SER A CA 1
ATOM 2142 C C . SER A 1 280 ? 8.213 -11.886 -33.964 1.00 89.69 280 SER A C 1
ATOM 2144 O O . SER A 1 280 ? 7.266 -11.668 -34.716 1.00 89.69 280 SER A O 1
ATOM 2146 N N . TRP A 1 281 ? 9.102 -10.936 -33.656 1.00 89.06 281 TRP A N 1
ATOM 2147 C CA . TRP A 1 281 ? 9.079 -9.582 -34.208 1.00 89.06 281 TRP A CA 1
ATOM 2148 C C . TRP A 1 281 ? 10.029 -9.396 -35.387 1.00 89.06 281 TRP A C 1
ATOM 2150 O O . TRP A 1 281 ? 10.072 -8.297 -35.932 1.00 89.06 281 TRP A O 1
ATOM 2160 N N . LEU A 1 282 ? 10.714 -10.435 -35.866 1.00 86.50 282 LEU A N 1
ATOM 2161 C CA . LEU A 1 282 ? 11.574 -10.351 -37.048 1.00 86.50 282 LEU A CA 1
ATOM 2162 C C . LEU A 1 282 ? 10.818 -10.659 -38.348 1.00 86.50 282 LEU A C 1
ATOM 2164 O O . LEU A 1 282 ? 9.882 -11.465 -38.339 1.00 86.50 282 LEU A O 1
ATOM 2168 N N . PRO A 1 283 ? 11.179 -10.018 -39.473 1.00 84.38 283 PRO A N 1
ATOM 2169 C CA . PRO A 1 283 ? 10.714 -10.439 -40.786 1.00 84.38 283 PRO A CA 1
ATOM 2170 C C . PRO A 1 283 ? 11.102 -11.902 -41.058 1.00 84.38 283 PRO A C 1
ATOM 2172 O O . PRO A 1 283 ? 12.128 -12.353 -40.530 1.00 84.38 283 PRO A O 1
ATOM 2175 N N . PRO A 1 284 ? 10.314 -12.613 -41.883 1.00 76.19 284 PRO A N 1
ATOM 2176 C CA . PRO A 1 284 ? 10.652 -13.967 -42.308 1.00 76.19 284 PRO A CA 1
ATOM 2177 C C . PRO A 1 284 ? 12.046 -14.071 -42.962 1.00 76.19 284 PRO A C 1
ATOM 2179 O O . PRO A 1 284 ? 12.588 -13.076 -43.516 1.00 76.19 284 PRO A O 1
#

Secondary structure (DSSP, 8-state):
-EEEE---SSS-SEETTEE-HHHHHHHHHHHHHHHHTT-EEEEESEEEETTEEEEE-PEETHHHHHHHHHHHHHHHEES--S-EEEEEEE-SSSEEEEEEEEPPPSSPPPEETTS-BEEEETTEEEEPPHHHHHHHHHS-----EEEEEEEEEEEE-SSEEEEEEEEEEEE-SSS-B-S-EEEEEE-SSPPPEEE--TTEEEEEETTEEEEEESS--B-TT-EEEEEEEEEEEE--TTSPPEETTEEGGG-EEEEEEEEE-TT---EEEEEEEEHHHHHTTS--

Nearest PDB structures (foldseek):
  7og1-assembly1_MMM  TM=3.380E-01  e=1.387E-01  Rattus norvegicus
  4hmy-assembly1_M  TM=3.784E-01  e=8.857E-01  Mus musculus
  6bnt-assembly1_A  TM=3.495E-01  e=1.229E+00  Homo sapiens
  2bp5-assembly1_M  TM=2.789E-01  e=6.385E-01  Rattus norvegicus
  3ml6-assembly6_F  TM=2.812E-01  e=1.370E+00  Mus musculus

Solvent-accessible surface area (backbone atoms only — not comparable to full-atom values): 15020 Å² total; per-residue (Å²): 96,74,47,72,34,52,69,45,89,93,72,33,43,52,56,97,22,34,62,27,76,64,22,50,54,55,46,14,46,53,52,17,7,23,26,48,48,80,14,29,38,39,37,38,20,27,30,63,56,96,89,37,83,72,45,82,31,64,33,62,41,31,69,49,27,50,52,38,41,64,76,45,51,68,62,28,30,46,62,64,68,87,56,59,47,80,49,76,47,82,54,76,79,69,19,11,34,42,37,37,40,30,44,51,50,72,75,35,55,28,26,15,69,86,78,42,43,25,29,56,59,92,89,46,73,40,76,50,50,72,69,54,50,52,50,33,57,64,50,60,49,39,34,35,81,43,81,47,74,47,80,45,63,54,66,69,62,96,43,41,34,35,36,34,41,39,32,31,40,28,21,78,17,87,26,65,27,34,61,36,31,43,30,37,62,44,77,74,51,82,79,51,52,71,54,67,58,95,65,48,48,79,48,78,57,96,78,28,44,34,42,32,33,72,84,55,65,38,43,52,76,36,71,42,86,69,46,43,33,36,37,63,32,37,33,59,91,97,50,73,50,21,41,84,96,36,47,33,72,80,35,50,47,50,31,40,30,38,38,38,29,60,80,28,77,74,39,77,48,74,50,78,45,50,11,63,69,55,49,75,56,51,81,134

Foldseek 3Di:
DEEEEAADDVQGCDDPLAGDPVVLVVCLQVLQQQQLEQWYKYKYQFDDDPRHTDDGGWDAQPVSNQVNCVVCQCLQKPNGAPQWDWDWDDDPDRTTMIMITHHHHLPDRIAGNVRFGWHDDPHDIDTQDPVSRVVRNVSHFDWDKDKDWDKAWDDDDQFKTKIKIWIKIWTQIQAKFAFKKKKFQDWPDDFFPWPADPQWDWDDDPSMTMITGHGDIHHHGDMDGRTIGIFMWGDDHPGATDTPHHGLQQDKTWTWMWIDTVSDDIDIDIDIDHSVNVVVNDDD

pLDDT: mean 87.48, std 9.25, range [51.56, 97.69]

Sequence (284 aa):
MLELKSVTEDEPIFRNGVLTPKGRQLLGKSLGAFANSAGGLLIIGVTCAKDVATSVSPIPMFQKAAASLVGQIGELLLPRHDGIEVQTISSTGDSGYIIVQVARSERRPHMSFDHRYYKRAGSSSFVMEHYDVEDAFRRVAAPDLHLNWRLSRGDADEKNCRIHLLFEMTNLGSSTAKHVSFSILKFTQTMANFDSGNGFLVGRAAGRTTVTALEQVLNPGQSMPFHLATLLATRNRAEPWMIAASTVRSASIDWEIELSAENMLPKPGRVTVTGEQISSWLPP

Radius of gyration: 28.01 Å; Cα contacts (8 Å, |Δi|>4): 679; chains: 1; bounding box: 56×40×83 Å